Protein AF-A0A3Q0J6K7-F1 (afdb_monomer)

Mean predicted aligned error: 15.82 Å

Organism: Diaphorina citri (NCBI:txid121845)

Structure (mmCIF, N/CA/C/O backbone):
data_AF-A0A3Q0J6K7-F1
#
_entry.id   AF-A0A3Q0J6K7-F1
#
loop_
_atom_site.group_PDB
_atom_site.id
_atom_site.type_symbol
_atom_site.label_atom_id
_atom_site.label_alt_id
_atom_site.label_comp_id
_atom_site.label_asym_id
_atom_site.label_entity_id
_atom_site.label_seq_id
_atom_site.pdbx_PDB_ins_code
_atom_site.Cartn_x
_atom_site.Cartn_y
_atom_site.Cartn_z
_atom_site.occupancy
_atom_site.B_iso_or_equiv
_atom_site.auth_seq_id
_atom_site.auth_comp_id
_atom_site.auth_asym_id
_atom_site.auth_atom_id
_atom_site.pdbx_PDB_model_num
ATOM 1 N N . MET A 1 1 ? -13.771 -23.518 33.848 1.00 28.42 1 MET A N 1
ATOM 2 C CA . MET A 1 1 ? -15.231 -23.625 34.045 1.00 28.42 1 MET A CA 1
ATOM 3 C C . MET A 1 1 ? -15.862 -22.387 33.424 1.00 28.42 1 MET A C 1
ATOM 5 O O . MET A 1 1 ? -15.826 -21.329 34.043 1.00 28.42 1 MET A O 1
ATOM 9 N N . GLY A 1 2 ? -16.263 -22.487 32.153 1.00 28.95 2 GLY A N 1
ATOM 10 C CA . GLY A 1 2 ? -17.120 -21.496 31.492 1.00 28.95 2 GLY A CA 1
ATOM 11 C C . GLY A 1 2 ? -18.570 -21.754 31.896 1.00 28.95 2 GLY A C 1
ATOM 12 O O . GLY A 1 2 ? -18.897 -22.885 32.252 1.00 28.95 2 GLY A O 1
ATOM 13 N N . PHE A 1 3 ? -19.394 -20.711 31.938 1.00 32.69 3 PHE A N 1
ATOM 14 C CA . PHE A 1 3 ? -20.827 -20.866 32.167 1.00 32.69 3 PHE A CA 1
ATOM 15 C C . PHE A 1 3 ? -21.525 -20.891 30.813 1.00 32.69 3 PHE A C 1
ATOM 17 O O . PHE A 1 3 ? -21.560 -19.875 30.120 1.00 32.69 3 PHE A O 1
ATOM 24 N N . ASP A 1 4 ? -22.058 -22.057 30.468 1.00 28.48 4 ASP A N 1
ATOM 25 C CA . ASP A 1 4 ? -22.985 -22.233 29.360 1.00 28.48 4 ASP A CA 1
ATOM 26 C C . ASP A 1 4 ? -24.360 -21.725 29.809 1.00 28.48 4 ASP A C 1
ATOM 28 O O . ASP A 1 4 ? -24.860 -22.101 30.872 1.00 28.48 4 ASP A O 1
ATOM 32 N N . LEU A 1 5 ? -24.955 -20.826 29.026 1.00 32.56 5 LEU A N 1
ATOM 33 C CA . LEU A 1 5 ? -26.322 -20.350 29.225 1.00 32.56 5 LEU A CA 1
ATOM 34 C C . LEU A 1 5 ? -27.150 -20.817 28.029 1.00 32.56 5 LEU A C 1
ATOM 36 O O . LEU A 1 5 ? -26.863 -20.468 26.882 1.00 32.56 5 LEU A O 1
ATOM 40 N N . GLU A 1 6 ? -28.161 -21.631 28.317 1.00 29.31 6 GLU A N 1
ATOM 41 C CA . GLU A 1 6 ? -29.108 -22.152 27.339 1.00 29.31 6 GLU A CA 1
ATOM 42 C C . GLU A 1 6 ? -30.372 -21.285 27.354 1.00 29.31 6 GLU A C 1
ATOM 44 O O . GLU A 1 6 ? -31.041 -21.150 28.381 1.00 29.31 6 GLU A O 1
ATOM 49 N N . ILE A 1 7 ? -30.704 -20.680 26.211 1.00 31.95 7 ILE A N 1
ATOM 50 C CA . ILE A 1 7 ? -31.975 -19.977 25.999 1.00 31.95 7 ILE A CA 1
ATOM 51 C C . ILE A 1 7 ? -32.611 -20.575 24.741 1.00 31.95 7 ILE A C 1
ATOM 53 O O . ILE A 1 7 ? -32.016 -20.537 23.667 1.00 31.95 7 ILE A O 1
ATOM 57 N N . ASN A 1 8 ? -33.815 -21.145 24.869 1.00 30.64 8 ASN A N 1
ATOM 58 C CA . ASN A 1 8 ? -34.573 -21.783 23.778 1.00 30.64 8 ASN A CA 1
ATOM 59 C C . ASN A 1 8 ? -33.818 -22.898 23.018 1.00 30.64 8 ASN A C 1
ATOM 61 O O . ASN A 1 8 ? -33.987 -23.041 21.808 1.00 30.64 8 ASN A O 1
ATOM 65 N N . GLY A 1 9 ? -32.982 -23.686 23.704 1.00 28.97 9 GLY A N 1
ATOM 66 C CA . GLY A 1 9 ? -32.269 -24.820 23.097 1.00 28.97 9 GLY A CA 1
ATOM 67 C C . GLY A 1 9 ? -31.021 -24.450 22.287 1.00 28.97 9 GLY A C 1
ATOM 68 O O . GLY A 1 9 ? -30.473 -25.299 21.586 1.00 28.97 9 GLY A O 1
ATOM 69 N N . VAL A 1 10 ? -30.562 -23.194 22.357 1.00 29.53 10 VAL A N 1
ATOM 70 C CA . VAL A 1 10 ? -29.317 -22.741 21.722 1.00 29.53 10 VAL A CA 1
ATOM 71 C C . VAL A 1 10 ? -28.266 -22.497 22.802 1.00 29.53 10 VAL A C 1
ATOM 73 O O . VAL A 1 10 ? -28.452 -21.651 23.678 1.00 29.53 10 VAL A O 1
ATOM 76 N N . MET A 1 11 ? -27.152 -23.232 22.736 1.00 28.94 11 MET A N 1
ATOM 77 C CA . MET A 1 11 ? -25.996 -23.011 23.608 1.00 28.94 11 MET A CA 1
ATOM 78 C C . MET A 1 11 ? -25.205 -21.793 23.127 1.00 28.94 11 MET A C 1
ATOM 80 O O . MET A 1 11 ? -24.598 -21.823 22.054 1.00 28.94 11 MET A O 1
ATOM 84 N N . ILE A 1 12 ? -25.201 -20.721 23.921 1.00 33.44 12 ILE A N 1
ATOM 85 C CA . ILE A 1 12 ? -24.394 -19.529 23.650 1.00 33.44 12 ILE A CA 1
ATOM 86 C C . ILE A 1 12 ? -23.087 -19.662 24.435 1.00 33.44 12 ILE A C 1
ATOM 88 O O . ILE A 1 12 ? -23.054 -19.481 25.651 1.00 33.44 12 ILE A O 1
ATOM 92 N N . ASN A 1 13 ? -22.002 -19.992 23.731 1.00 32.28 13 ASN A N 1
ATOM 93 C CA . ASN A 1 13 ? -20.655 -20.009 24.297 1.00 32.28 13 ASN A CA 1
ATOM 94 C C . ASN A 1 13 ? -20.198 -18.568 24.561 1.00 32.28 13 ASN A C 1
ATOM 96 O O . ASN A 1 13 ? -19.795 -17.855 23.642 1.00 32.28 13 ASN A O 1
ATOM 100 N N . PHE A 1 14 ? -20.250 -18.133 25.818 1.00 37.31 14 PHE A N 1
ATOM 101 C CA . PHE A 1 14 ? -19.628 -16.879 26.229 1.00 37.31 14 PHE A CA 1
ATOM 102 C C . PHE A 1 14 ? -18.108 -17.077 26.346 1.00 37.31 14 PHE A C 1
ATOM 104 O O . PHE A 1 14 ? -17.674 -18.028 27.004 1.00 37.31 14 PHE A O 1
ATOM 111 N N . PRO A 1 15 ? -17.272 -16.189 25.771 1.00 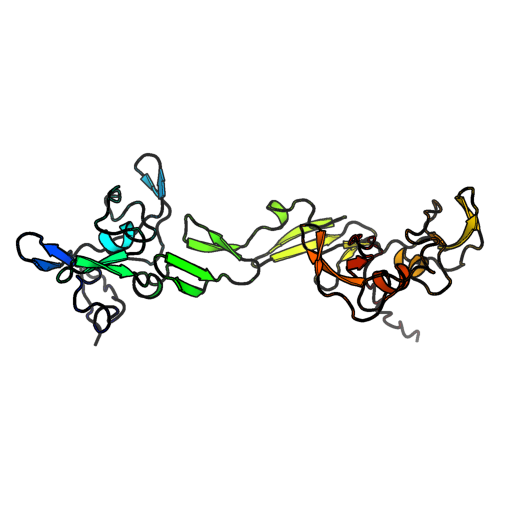36.44 15 PRO A N 1
ATOM 112 C CA . PRO A 1 15 ? -15.843 -16.185 26.051 1.00 36.44 15 PRO A CA 1
ATOM 113 C C . PRO A 1 15 ? -15.618 -16.126 27.572 1.00 36.44 15 PRO A C 1
ATOM 115 O O . PRO A 1 15 ? -16.163 -15.244 28.247 1.00 36.44 15 PRO A O 1
ATOM 118 N N . PRO A 1 16 ? -14.852 -17.062 28.156 1.00 36.31 16 PRO A N 1
ATOM 119 C CA . PRO A 1 16 ? -14.666 -17.112 29.593 1.00 36.31 16 PRO A CA 1
ATOM 120 C C . PRO A 1 16 ? -13.830 -15.913 30.063 1.00 36.31 16 PRO A C 1
ATOM 122 O O . PRO A 1 16 ? -12.642 -15.826 29.783 1.00 36.31 16 PRO A O 1
ATOM 125 N N . ASN A 1 17 ? -14.436 -15.058 30.889 1.00 43.47 17 ASN A N 1
ATOM 126 C CA . ASN A 1 17 ? -13.755 -14.196 31.866 1.00 43.47 17 ASN A CA 1
ATOM 127 C C . ASN A 1 17 ? -12.853 -13.051 31.348 1.00 43.47 17 ASN A C 1
ATOM 129 O O . ASN A 1 17 ? -11.723 -12.930 31.811 1.00 43.47 17 ASN A O 1
ATOM 133 N N . VAL A 1 18 ? -13.368 -12.104 30.559 1.00 41.84 18 VAL A N 1
ATOM 134 C CA . VAL A 1 18 ? -12.697 -10.782 30.424 1.00 41.84 18 VAL A CA 1
ATOM 135 C C . VAL A 1 18 ? -12.795 -9.976 31.736 1.00 41.84 18 VAL A C 1
ATOM 137 O O . VAL A 1 18 ? -11.900 -9.235 32.126 1.00 41.84 18 VAL A O 1
ATOM 140 N N . CYS A 1 19 ? -13.865 -10.184 32.507 1.00 41.28 19 CYS A N 1
ATOM 141 C CA . CYS A 1 19 ? -14.215 -9.301 33.620 1.00 41.28 19 CYS A CA 1
ATOM 142 C C . CYS A 1 19 ? -13.641 -9.695 34.998 1.00 41.28 19 CYS A C 1
ATOM 144 O O . CYS A 1 19 ? -13.859 -8.998 35.987 1.00 41.28 19 CYS A O 1
ATOM 146 N N . ARG A 1 20 ? -12.937 -10.831 35.119 1.00 41.03 20 ARG A N 1
ATOM 147 C CA . ARG A 1 20 ? -12.626 -11.408 36.443 1.00 41.03 20 ARG A CA 1
ATOM 148 C C . ARG A 1 20 ? -11.339 -10.885 37.095 1.00 41.03 20 ARG A C 1
ATOM 150 O O . ARG A 1 20 ? -11.137 -11.186 38.269 1.00 41.03 20 ARG A O 1
ATOM 157 N N . SER A 1 21 ? -10.498 -10.102 36.404 1.00 41.31 21 SER A N 1
ATOM 158 C CA . SER A 1 21 ? -9.254 -9.574 37.005 1.00 41.31 21 SER A CA 1
ATOM 159 C C . SER A 1 21 ? -8.995 -8.069 36.852 1.00 41.31 21 SER A C 1
ATOM 161 O O . SER A 1 21 ? -8.420 -7.505 37.779 1.00 41.31 21 SER A O 1
ATOM 163 N N . ARG A 1 22 ? -9.404 -7.404 35.755 1.00 42.34 22 ARG A N 1
ATOM 164 C CA . ARG A 1 22 ? -9.026 -5.995 35.483 1.00 42.34 22 ARG A CA 1
ATOM 165 C C . ARG A 1 22 ? -10.130 -4.959 35.757 1.00 42.34 22 ARG A C 1
ATOM 167 O O . ARG A 1 22 ? -9.816 -3.843 36.151 1.00 42.34 22 ARG A O 1
ATOM 174 N N . TYR A 1 23 ? -11.408 -5.332 35.646 1.00 45.00 23 TYR A N 1
ATOM 175 C CA . TYR A 1 23 ? -12.557 -4.409 35.731 1.00 45.00 23 TYR A CA 1
ATOM 176 C C . TYR A 1 23 ? -13.471 -4.661 36.946 1.00 45.00 23 TYR A C 1
ATOM 178 O O . TYR A 1 23 ? -14.692 -4.586 36.854 1.00 45.00 23 TYR A O 1
ATOM 186 N N . ARG A 1 24 ? -12.883 -4.962 38.109 1.00 45.84 24 ARG A N 1
ATOM 187 C CA . ARG A 1 24 ? -13.613 -5.382 39.324 1.00 45.84 24 ARG A CA 1
ATOM 188 C C . ARG A 1 24 ? -14.546 -4.308 39.914 1.00 45.84 24 ARG A C 1
ATOM 190 O O . ARG A 1 24 ? -15.506 -4.662 40.589 1.00 45.84 24 ARG A O 1
ATOM 197 N N . ASP A 1 25 ? -14.280 -3.038 39.610 1.00 45.12 25 ASP A N 1
ATOM 198 C CA . ASP A 1 25 ? -15.053 -1.865 40.050 1.00 45.12 25 ASP A CA 1
ATOM 199 C C . ASP A 1 25 ? -15.976 -1.301 38.948 1.00 45.12 25 ASP A C 1
ATOM 201 O O . ASP A 1 25 ? -16.434 -0.161 39.039 1.00 45.12 25 ASP A O 1
ATOM 205 N N . TYR A 1 26 ? -16.242 -2.083 37.896 1.00 52.75 26 TYR A N 1
ATOM 206 C CA . TYR A 1 26 ? -17.089 -1.709 36.762 1.00 52.75 26 TYR A CA 1
ATOM 207 C C . TYR A 1 26 ? -18.185 -2.753 36.557 1.00 52.75 26 TYR A C 1
ATOM 209 O O . TYR A 1 26 ? -18.019 -3.936 36.857 1.00 52.75 26 TYR A O 1
ATOM 217 N N . CYS A 1 27 ? -19.317 -2.326 36.003 1.00 48.53 27 CYS A N 1
ATOM 218 C CA . CYS A 1 27 ? -20.329 -3.267 35.548 1.00 48.53 27 CYS A CA 1
ATOM 219 C C . CYS A 1 27 ? -19.805 -3.986 34.298 1.00 48.53 27 CYS A C 1
ATOM 221 O O . CYS A 1 27 ? -19.501 -3.346 33.295 1.00 48.53 27 CYS A O 1
ATOM 223 N N . CYS A 1 28 ? -19.667 -5.312 34.372 1.00 45.78 28 CYS A N 1
ATOM 224 C CA . CYS A 1 28 ? -19.177 -6.140 33.270 1.00 45.78 28 CYS A CA 1
ATOM 225 C C . CYS A 1 28 ? -19.987 -5.954 31.977 1.00 45.78 28 CYS A C 1
ATOM 227 O O . CYS A 1 28 ? -21.156 -5.565 32.047 1.00 45.78 28 CYS A O 1
ATOM 229 N N . PRO A 1 29 ? -19.440 -6.325 30.801 1.00 44.41 29 PRO A N 1
ATOM 230 C CA . PRO A 1 29 ? -20.243 -6.501 29.594 1.00 44.41 29 PRO A CA 1
ATOM 231 C C . PRO A 1 29 ? -21.422 -7.443 29.899 1.00 44.41 29 PRO A C 1
ATOM 233 O O . PRO A 1 29 ? -21.258 -8.637 30.120 1.00 44.41 29 PRO A O 1
ATOM 236 N N . GLY A 1 30 ? -22.608 -6.861 30.017 1.00 44.75 30 GLY A N 1
ATOM 237 C CA . GLY A 1 30 ? -23.884 -7.489 30.369 1.00 44.75 30 GLY A CA 1
ATOM 238 C C . GLY A 1 30 ? -24.552 -6.849 31.588 1.00 44.75 30 GLY A C 1
ATOM 239 O O . GLY A 1 30 ? -25.524 -7.392 32.091 1.00 44.75 30 GLY A O 1
ATOM 240 N N . TRP A 1 31 ? -24.017 -5.749 32.128 1.00 46.31 31 TRP A N 1
ATOM 241 C CA . TRP A 1 31 ? -24.469 -5.149 33.382 1.00 46.31 31 TRP A CA 1
ATOM 242 C C . TRP A 1 31 ? -24.557 -3.619 33.263 1.00 46.31 31 TRP A C 1
ATOM 244 O O . TRP A 1 31 ? -23.733 -3.000 32.598 1.00 46.31 31 TRP A O 1
ATOM 254 N N . THR A 1 32 ? -25.540 -3.000 33.915 1.00 49.28 32 THR A N 1
ATOM 255 C CA . THR A 1 32 ? -25.728 -1.538 33.963 1.00 49.28 32 THR A CA 1
ATOM 256 C C . THR A 1 32 ? -25.767 -1.074 35.412 1.00 49.28 32 THR A C 1
ATOM 258 O O . THR A 1 32 ? -26.306 -1.764 36.277 1.00 49.28 32 THR A O 1
ATOM 261 N N . LEU A 1 33 ? -25.206 0.101 35.694 1.00 51.25 33 LEU A N 1
ATOM 262 C CA . LEU A 1 33 ? -25.277 0.703 37.019 1.00 51.25 33 LEU A CA 1
ATOM 263 C C . LEU A 1 33 ? -26.698 1.203 37.288 1.00 51.25 33 LEU A C 1
ATOM 265 O O . LEU A 1 33 ? -27.185 2.125 36.633 1.00 51.25 33 LEU A O 1
ATOM 269 N N . LYS A 1 34 ? -27.360 0.650 38.302 1.00 54.72 34 LYS A N 1
ATOM 270 C CA . LYS A 1 34 ? -28.597 1.235 38.814 1.00 54.72 34 LYS A CA 1
ATOM 271 C C . LYS A 1 34 ? -28.239 2.471 39.645 1.00 54.72 34 LYS A C 1
ATOM 273 O O . LYS A 1 34 ? -27.852 2.334 40.804 1.00 54.72 34 LYS A O 1
ATOM 278 N N . GLN A 1 35 ? -28.384 3.670 39.065 1.00 47.75 35 GLN A N 1
ATOM 279 C CA . GLN A 1 35 ? -27.995 4.952 39.689 1.00 47.75 35 GLN A CA 1
ATOM 280 C C . GLN A 1 35 ? -28.583 5.158 41.096 1.00 47.75 35 GLN A C 1
ATOM 282 O O . GLN A 1 35 ? -27.927 5.720 41.962 1.00 47.75 35 GLN A O 1
ATOM 287 N N . ALA A 1 36 ? -29.789 4.643 41.350 1.00 46.09 36 ALA A N 1
ATOM 288 C CA . ALA A 1 36 ? -30.445 4.741 42.654 1.00 46.09 36 ALA A CA 1
ATOM 289 C C . ALA A 1 36 ? -29.797 3.886 43.761 1.00 46.09 36 ALA A C 1
ATOM 291 O O . ALA A 1 36 ? -30.030 4.146 44.936 1.00 46.09 36 ALA A O 1
ATOM 292 N N . THR A 1 37 ? -29.045 2.836 43.413 1.00 50.09 37 THR A N 1
ATOM 293 C CA . THR A 1 37 ? -28.540 1.852 44.389 1.00 50.09 37 THR A CA 1
ATOM 294 C C . THR A 1 37 ? -27.041 1.585 44.288 1.00 50.09 37 THR A C 1
ATOM 296 O O . THR A 1 37 ? -26.526 0.819 45.094 1.00 50.09 37 THR A O 1
ATOM 299 N N . GLY A 1 38 ? -26.344 2.138 43.289 1.00 51.91 38 GLY A N 1
ATOM 300 C CA . GLY A 1 38 ? -24.912 1.893 43.072 1.00 51.91 38 GLY A CA 1
ATOM 301 C C . GLY A 1 38 ? -24.565 0.439 42.716 1.00 51.91 38 GLY A C 1
ATOM 302 O O . GLY A 1 38 ? -23.400 0.064 42.709 1.00 51.91 38 GLY A O 1
ATOM 303 N N . LEU A 1 39 ? -25.572 -0.393 42.426 1.00 52.66 39 LEU A N 1
ATOM 304 C CA . LEU A 1 39 ? -25.407 -1.815 42.127 1.00 52.66 39 LEU A CA 1
ATOM 305 C C . LEU A 1 39 ? -25.347 -2.021 40.616 1.00 52.66 39 LEU A C 1
ATOM 307 O O . LEU A 1 39 ? -26.200 -1.513 39.882 1.00 52.66 39 LEU A O 1
ATOM 311 N N . CYS A 1 40 ? -24.390 -2.827 40.165 1.00 50.75 40 CYS A N 1
ATOM 312 C CA . CYS A 1 40 ? -24.433 -3.395 38.828 1.00 50.75 40 CYS A CA 1
ATOM 313 C C . CYS A 1 40 ? -25.582 -4.399 38.771 1.00 50.75 40 CYS A C 1
ATOM 315 O O . CYS A 1 40 ? -25.562 -5.417 39.461 1.00 50.75 40 CYS A O 1
ATOM 317 N N . ILE A 1 41 ? -26.591 -4.108 37.958 1.00 50.97 41 ILE A N 1
ATOM 318 C CA . ILE A 1 41 ? -27.673 -5.038 37.641 1.00 50.97 41 ILE A CA 1
ATOM 319 C C . ILE A 1 41 ? -27.384 -5.688 36.292 1.00 50.97 41 ILE A C 1
ATOM 321 O O . ILE A 1 41 ? -26.911 -5.015 35.379 1.00 50.97 41 ILE A O 1
ATOM 325 N N . ILE A 1 42 ? -27.661 -6.986 36.158 1.00 46.00 42 ILE A N 1
ATOM 326 C CA . ILE A 1 42 ? -27.550 -7.686 34.874 1.00 46.00 42 ILE A CA 1
ATOM 327 C C . ILE A 1 42 ? -28.511 -7.024 33.884 1.00 46.00 42 ILE A C 1
ATOM 329 O O . ILE A 1 42 ? -29.729 -7.093 34.048 1.00 46.00 42 ILE A O 1
ATOM 333 N N . HIS A 1 43 ? -27.964 -6.425 32.832 1.00 49.69 43 HIS A N 1
ATOM 334 C CA . HIS A 1 43 ? -28.668 -6.270 31.573 1.00 49.69 43 HIS A CA 1
ATOM 335 C C . HIS A 1 43 ? -28.453 -7.569 30.792 1.00 49.69 43 HIS A C 1
ATOM 337 O O . HIS A 1 43 ? -27.471 -7.748 30.080 1.00 49.69 43 HIS A O 1
ATOM 343 N N . TYR A 1 44 ? -29.409 -8.487 30.900 1.00 49.38 44 TYR A N 1
ATOM 344 C CA . TYR A 1 44 ? -29.422 -9.784 30.199 1.00 49.38 44 TYR A CA 1
ATOM 345 C C . TYR A 1 44 ? -29.460 -9.646 28.671 1.00 49.38 44 TYR A C 1
ATOM 347 O O . TYR A 1 44 ? -29.457 -10.634 27.943 1.00 49.38 44 TYR A O 1
ATOM 355 N N . ARG A 1 45 ? -29.525 -8.413 28.171 1.00 61.72 45 ARG A N 1
ATOM 356 C CA . ARG A 1 45 ? -29.609 -8.105 26.761 1.00 61.72 45 ARG A CA 1
ATOM 357 C C . ARG A 1 45 ? -28.211 -7.776 26.259 1.00 61.72 45 ARG A C 1
ATOM 359 O O . ARG A 1 45 ? -27.732 -6.654 26.404 1.00 61.72 45 ARG A O 1
ATOM 366 N N . THR A 1 46 ? -27.562 -8.787 25.705 1.00 70.81 46 THR A N 1
ATOM 367 C CA . THR A 1 46 ? -26.473 -8.637 24.744 1.00 70.81 46 THR A CA 1
ATOM 368 C C . THR A 1 46 ? -27.098 -8.582 23.347 1.00 70.81 46 THR A C 1
ATOM 370 O O . THR A 1 46 ? -28.208 -9.071 23.129 1.00 70.81 46 THR A O 1
ATOM 373 N N . GLY A 1 47 ? -26.449 -7.907 22.408 1.00 76.38 47 GLY A N 1
ATOM 374 C CA . GLY A 1 47 ? -27.007 -7.736 21.074 1.00 76.38 47 GLY A CA 1
ATOM 375 C C . GLY A 1 47 ? -25.955 -7.377 20.035 1.00 76.38 47 GLY A C 1
ATOM 376 O O . GLY A 1 47 ? -24.807 -7.097 20.396 1.00 76.38 47 GLY A O 1
ATOM 377 N N . PRO A 1 48 ? -26.342 -7.390 18.749 1.00 82.81 48 PRO A N 1
ATOM 378 C CA . PRO A 1 48 ? -25.483 -6.936 17.668 1.00 82.81 48 PRO A CA 1
ATOM 379 C C . PRO A 1 48 ? -25.158 -5.451 17.833 1.00 82.81 48 PRO A C 1
ATOM 381 O O . PRO A 1 48 ? -26.022 -4.651 18.198 1.00 82.81 48 PRO A O 1
ATOM 384 N N . CYS A 1 49 ? -23.912 -5.094 17.547 1.00 83.19 49 CYS A N 1
ATOM 385 C CA . CYS A 1 49 ? -23.465 -3.710 17.476 1.00 83.19 49 CYS A CA 1
ATOM 386 C C . CYS A 1 49 ? -23.379 -3.274 16.014 1.00 83.19 49 CYS A C 1
ATOM 388 O O . CYS A 1 49 ? -22.897 -4.036 15.174 1.00 83.19 49 CYS A O 1
ATOM 390 N N . TYR A 1 50 ? -23.841 -2.062 15.723 1.00 88.62 50 TYR A N 1
ATOM 391 C CA . TYR A 1 50 ? -23.884 -1.493 14.380 1.00 88.62 50 TYR A CA 1
ATOM 392 C C . TYR A 1 50 ? -23.057 -0.218 14.347 1.00 88.62 50 TYR A C 1
ATOM 394 O O . TYR A 1 50 ? -23.258 0.674 15.169 1.00 88.62 50 TYR A O 1
ATOM 402 N N . THR A 1 51 ? -22.144 -0.116 13.393 1.00 87.94 51 THR A N 1
ATOM 403 C CA . THR A 1 51 ? -21.231 1.028 13.224 1.00 87.94 51 THR A CA 1
ATOM 404 C C . THR A 1 51 ? -21.878 2.207 12.501 1.00 87.94 51 THR A C 1
ATOM 406 O O . THR A 1 51 ? -21.310 3.298 12.457 1.00 87.94 51 THR A O 1
ATOM 409 N N . LYS A 1 52 ? -23.069 2.013 11.922 1.00 89.25 52 LYS A N 1
ATOM 410 C CA . LYS A 1 52 ? -23.732 3.012 11.086 1.00 89.25 52 LYS A CA 1
ATOM 411 C C . LYS A 1 52 ? -25.245 2.947 11.229 1.00 89.25 52 LYS A C 1
ATOM 413 O O . LYS A 1 52 ? -25.826 1.880 11.416 1.00 89.25 52 LYS A O 1
ATOM 418 N N . VAL A 1 53 ? -25.889 4.101 11.083 1.00 89.62 53 VAL A N 1
ATOM 419 C CA . VAL A 1 53 ? -27.345 4.191 10.956 1.00 89.62 53 VAL A CA 1
ATOM 420 C C . VAL A 1 53 ? -27.689 5.064 9.758 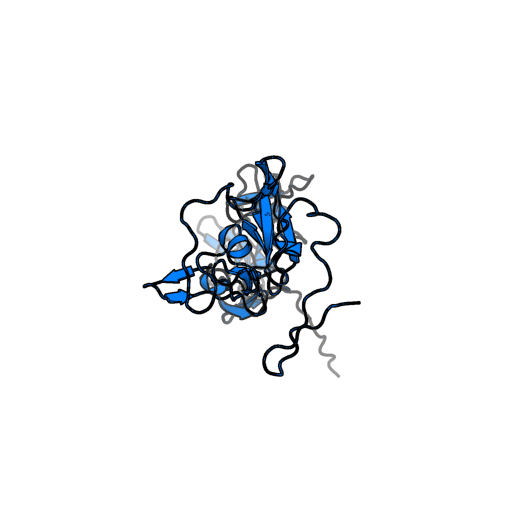1.00 89.62 53 VAL A C 1
ATOM 422 O O . VAL A 1 53 ? -27.193 6.184 9.648 1.00 89.62 53 VAL A O 1
ATOM 425 N N . VAL A 1 54 ? -28.515 4.541 8.852 1.00 89.62 54 VAL A N 1
ATOM 426 C CA . VAL A 1 54 ? -28.969 5.235 7.637 1.00 89.62 54 VAL A CA 1
ATOM 427 C C . VAL A 1 54 ? -30.486 5.105 7.547 1.00 89.62 54 VAL A C 1
ATOM 429 O O . VAL A 1 54 ? -30.988 3.987 7.516 1.00 89.62 54 VAL A O 1
ATOM 432 N N . ASN A 1 55 ? -31.216 6.227 7.489 1.00 85.44 55 ASN A N 1
ATOM 433 C CA . ASN A 1 55 ? -32.690 6.262 7.439 1.00 85.44 55 ASN A CA 1
ATOM 434 C C . ASN A 1 55 ? -33.357 5.394 8.530 1.00 85.44 55 ASN A C 1
ATOM 436 O O . ASN A 1 55 ? -34.182 4.539 8.216 1.00 85.44 55 ASN A O 1
ATOM 440 N N . ASP A 1 56 ? -32.933 5.556 9.789 1.00 83.31 56 ASP A N 1
ATOM 441 C CA . ASP A 1 56 ? -33.375 4.759 10.953 1.00 83.31 56 ASP A CA 1
ATOM 442 C C . ASP A 1 56 ? -33.135 3.241 10.838 1.00 83.31 56 ASP A C 1
ATOM 444 O O . ASP A 1 56 ? -33.648 2.441 11.622 1.00 83.31 56 ASP A O 1
ATOM 448 N N . MET A 1 57 ? -32.303 2.824 9.880 1.00 86.00 57 MET A N 1
ATOM 449 C CA . MET A 1 57 ? -31.911 1.438 9.677 1.00 86.00 57 MET A CA 1
ATOM 450 C C . MET A 1 57 ? -30.472 1.217 10.142 1.00 86.00 57 MET A C 1
ATOM 452 O O . MET A 1 57 ? -29.531 1.849 9.654 1.00 86.00 57 MET A O 1
ATOM 456 N N . CYS A 1 58 ? -30.305 0.293 11.085 1.00 88.69 58 CYS A N 1
ATOM 457 C CA . CYS A 1 58 ? -29.009 -0.192 11.545 1.00 88.69 58 CYS A CA 1
ATOM 458 C C . CYS A 1 58 ? -28.231 -0.862 10.395 1.00 88.69 58 CYS A C 1
ATOM 460 O O . CYS A 1 58 ? -28.733 -1.793 9.765 1.00 88.69 58 CYS A O 1
ATOM 462 N N . GLN A 1 59 ? -27.000 -0.415 10.139 1.00 88.44 59 GLN A N 1
ATOM 463 C CA . GLN A 1 59 ? -26.099 -0.948 9.112 1.00 88.44 59 GLN A CA 1
ATOM 464 C C . GLN A 1 59 ? -24.692 -1.177 9.680 1.00 88.44 59 GLN A C 1
ATOM 466 O O . GLN A 1 59 ? -24.343 -0.650 10.734 1.00 88.44 59 GLN A O 1
ATOM 471 N N . GLY A 1 60 ? -23.874 -1.971 8.983 1.00 82.88 60 GLY A N 1
ATOM 472 C CA . GLY A 1 60 ? -22.507 -2.260 9.434 1.00 82.88 60 GLY A CA 1
ATOM 473 C C . GLY A 1 60 ? -22.493 -3.065 10.734 1.00 82.88 60 GLY A C 1
ATOM 474 O O . GLY A 1 60 ? -21.827 -2.699 11.700 1.00 82.88 60 GLY A O 1
ATOM 475 N N . GLN A 1 61 ? -23.297 -4.131 10.789 1.00 85.19 61 GLN A N 1
ATOM 476 C CA . GLN A 1 61 ? -23.283 -5.051 11.921 1.00 85.19 61 GLN A CA 1
ATOM 477 C C . GLN A 1 61 ? -21.891 -5.672 12.066 1.00 85.19 61 GLN A C 1
ATOM 479 O O . GLN A 1 61 ? -21.359 -6.235 11.109 1.00 85.19 61 GLN A O 1
ATOM 484 N N . LEU A 1 62 ? -21.333 -5.633 13.273 1.00 77.06 62 LEU A N 1
ATOM 485 C CA . LEU A 1 62 ? -20.111 -6.365 13.595 1.00 77.06 62 LEU A CA 1
ATOM 486 C C . LEU A 1 62 ? -20.421 -7.872 13.651 1.00 77.06 62 LEU A C 1
ATOM 488 O O . LEU A 1 62 ? -21.016 -8.367 14.611 1.00 77.06 62 LEU A O 1
ATOM 492 N N . GLU A 1 63 ? -20.072 -8.607 12.593 1.00 69.56 63 GLU A N 1
ATOM 493 C CA . GLU A 1 63 ? -20.331 -10.049 12.497 1.00 69.56 63 GLU A CA 1
ATOM 494 C C . GLU A 1 63 ? -19.599 -10.837 13.594 1.00 69.56 63 GLU A C 1
ATOM 496 O O . GLU A 1 63 ? -18.398 -10.678 13.800 1.00 69.56 63 GLU A O 1
ATOM 501 N N . GLY A 1 64 ? -20.320 -11.725 14.286 1.00 63.31 64 GLY A N 1
ATOM 502 C CA . GLY A 1 64 ? -19.757 -12.569 15.349 1.00 63.31 64 GLY A CA 1
ATOM 503 C C . GLY A 1 64 ? -19.510 -11.850 16.680 1.00 63.31 64 GLY A C 1
ATOM 504 O O . GLY A 1 64 ? -19.100 -12.491 17.645 1.00 63.31 64 GLY A O 1
ATOM 505 N N . VAL A 1 65 ? -19.804 -10.550 16.756 1.00 66.00 65 VAL A N 1
ATOM 506 C CA . VAL A 1 65 ? -19.678 -9.743 17.970 1.00 66.00 65 VAL A CA 1
ATOM 507 C C . VAL A 1 65 ? -21.044 -9.586 18.630 1.00 66.00 65 VAL A C 1
ATOM 509 O O . VAL A 1 65 ? -21.983 -9.054 18.036 1.00 66.00 65 VAL A O 1
ATOM 512 N N . VAL A 1 66 ? -21.142 -9.986 19.898 1.00 67.00 66 VAL A N 1
ATOM 513 C CA . VAL A 1 66 ? -22.297 -9.680 20.747 1.00 67.00 66 VAL A CA 1
ATOM 514 C C . VAL A 1 66 ? -21.795 -8.968 22.000 1.00 67.00 66 VAL A C 1
ATOM 516 O O . VAL A 1 66 ? -21.043 -9.537 22.787 1.00 67.00 66 VAL A O 1
ATOM 519 N N . CYS A 1 67 ? -22.201 -7.714 22.184 1.00 70.88 67 CYS A N 1
ATOM 520 C CA . CYS A 1 67 ? -21.767 -6.875 23.302 1.00 70.88 67 CYS A CA 1
ATOM 521 C C . CYS A 1 67 ? -22.958 -6.157 23.953 1.00 70.88 67 CYS A C 1
ATOM 523 O O . CYS A 1 67 ? -24.108 -6.311 23.527 1.00 70.88 67 CYS A O 1
ATOM 525 N N . THR A 1 68 ? -22.715 -5.397 25.022 1.00 74.88 68 THR A N 1
ATOM 526 C CA . THR A 1 68 ? -23.744 -4.527 25.606 1.00 74.88 68 THR A CA 1
ATOM 527 C C . THR A 1 68 ? -23.919 -3.245 24.831 1.00 74.88 68 THR A C 1
ATOM 529 O O . THR A 1 68 ? -22.985 -2.756 24.205 1.00 74.88 68 THR A O 1
ATOM 532 N N . LYS A 1 69 ? -25.097 -2.634 24.991 1.00 76.69 69 LYS A N 1
ATOM 533 C CA . LYS A 1 69 ? -25.371 -1.287 24.495 1.00 76.69 69 LYS A CA 1
ATOM 534 C C . LYS A 1 69 ? -24.312 -0.286 24.949 1.00 76.69 69 LYS A C 1
ATOM 536 O O . LYS A 1 69 ? -23.801 0.456 24.128 1.00 76.69 69 LYS A O 1
ATOM 541 N N . GLN A 1 70 ? -23.946 -0.303 26.232 1.00 74.50 70 GLN A N 1
ATOM 542 C CA . GLN A 1 70 ? -22.953 0.625 26.776 1.00 74.50 70 GLN A CA 1
ATOM 543 C C . GLN A 1 70 ? -21.578 0.444 26.126 1.00 74.50 70 GLN A C 1
ATOM 545 O O . GLN A 1 70 ? -20.973 1.431 25.733 1.00 74.50 70 GLN A O 1
ATOM 550 N N . LEU A 1 71 ? -21.115 -0.797 25.954 1.00 75.31 71 LEU A N 1
ATOM 551 C CA . LEU A 1 71 ? -19.826 -1.067 25.320 1.00 75.31 71 LEU A CA 1
ATOM 552 C C . LEU A 1 71 ? -19.845 -0.745 23.820 1.00 75.31 71 LEU A C 1
ATOM 554 O O . LEU A 1 71 ? -18.916 -0.125 23.320 1.00 75.31 71 LEU A O 1
ATOM 558 N N . CYS A 1 72 ? -20.915 -1.120 23.114 1.00 79.94 72 CYS A N 1
ATOM 559 C CA . CYS A 1 72 ? -21.114 -0.770 21.710 1.00 79.94 72 CYS A CA 1
ATOM 560 C C . CYS A 1 72 ? -21.066 0.751 21.524 1.00 79.94 72 CYS A C 1
ATOM 562 O O . CYS A 1 72 ? -20.245 1.251 20.768 1.00 79.94 72 CYS A O 1
ATOM 564 N N . CYS A 1 73 ? -21.888 1.487 22.271 1.00 84.69 73 CYS A N 1
ATOM 565 C CA . CYS A 1 73 ? -22.019 2.932 22.129 1.00 84.69 73 CYS A CA 1
ATOM 566 C C . CYS A 1 73 ? -20.823 3.731 22.647 1.00 84.69 73 CYS A C 1
ATOM 568 O O . CYS A 1 73 ? -20.637 4.854 22.201 1.00 84.69 73 CYS A O 1
ATOM 570 N N . ALA A 1 74 ? -20.039 3.185 23.581 1.00 82.25 74 ALA A N 1
ATOM 571 C CA . ALA A 1 74 ? -18.814 3.822 24.059 1.00 82.25 74 ALA A CA 1
ATOM 572 C C . ALA A 1 74 ? -17.599 3.554 23.158 1.00 82.25 74 ALA A C 1
ATOM 574 O O . ALA A 1 74 ? -16.571 4.185 23.358 1.00 82.25 74 ALA A O 1
ATOM 575 N N . THR A 1 75 ? -17.698 2.623 22.203 1.00 82.00 75 THR A N 1
ATOM 576 C CA . THR A 1 75 ? -16.607 2.264 21.283 1.00 82.00 75 THR A CA 1
ATOM 577 C C . THR A 1 75 ? -16.986 2.635 19.847 1.00 82.00 75 THR A C 1
ATOM 579 O O . THR A 1 75 ? -17.133 3.806 19.536 1.00 82.00 75 THR A O 1
ATOM 582 N N . VAL A 1 76 ? -17.188 1.666 18.953 1.00 80.12 76 VAL A N 1
ATOM 583 C CA . VAL A 1 76 ? -17.429 1.902 17.513 1.00 80.12 76 VAL A CA 1
ATOM 584 C C . VAL A 1 76 ? -18.904 2.034 17.126 1.00 80.12 76 VAL A C 1
ATOM 586 O O . VAL A 1 76 ? -19.236 2.282 15.966 1.00 80.12 76 VAL A O 1
ATOM 589 N N . GLY A 1 77 ? -19.809 1.776 18.063 1.00 86.69 77 GLY A N 1
ATOM 590 C CA . GLY A 1 77 ? -21.228 1.605 17.807 1.00 86.69 77 GLY A CA 1
ATOM 591 C C . GLY A 1 77 ? -21.993 2.911 17.653 1.00 86.69 77 GLY A C 1
ATOM 592 O O . GLY A 1 77 ? -21.892 3.827 18.462 1.00 86.69 77 GLY A O 1
ATOM 593 N N . ARG A 1 78 ? -22.854 2.958 16.641 1.00 89.81 78 ARG A N 1
ATOM 594 C CA . ARG A 1 78 ? -23.857 4.011 16.421 1.00 89.81 78 ARG A CA 1
ATOM 595 C C . ARG A 1 78 ? -25.266 3.555 16.764 1.00 89.81 78 ARG A C 1
ATOM 597 O O . ARG A 1 78 ? -26.121 4.384 17.078 1.00 89.81 78 ARG A O 1
ATOM 604 N N . ALA A 1 79 ? -25.501 2.251 16.741 1.00 90.44 79 ALA A N 1
ATOM 605 C CA . ALA A 1 79 ? -26.724 1.647 17.228 1.00 90.44 79 ALA A CA 1
ATOM 606 C C . ALA A 1 79 ? -26.475 0.218 17.708 1.00 90.44 79 ALA A C 1
ATOM 608 O O . ALA A 1 79 ? -25.433 -0.383 17.444 1.00 90.44 79 ALA A O 1
ATOM 609 N N . TRP A 1 80 ? -27.441 -0.327 18.435 1.00 89.12 80 TRP A N 1
ATOM 610 C CA . TRP A 1 80 ? -27.293 -1.593 19.128 1.00 89.12 80 TRP A CA 1
ATOM 611 C C . TRP A 1 80 ? -28.613 -2.359 19.222 1.00 89.12 80 TRP A C 1
ATOM 613 O O . TRP A 1 80 ? -29.674 -1.775 19.434 1.00 89.12 80 TRP A O 1
ATOM 623 N N . GLY A 1 81 ? -28.529 -3.686 19.139 1.00 85.88 81 GLY A N 1
ATOM 624 C CA . GLY A 1 81 ? -29.623 -4.596 19.458 1.00 85.88 81 GLY A CA 1
ATOM 625 C C . GLY A 1 81 ? -30.605 -4.874 18.317 1.00 85.88 81 GLY A C 1
ATOM 626 O O . GLY A 1 81 ? -30.489 -4.386 17.195 1.00 85.88 81 GLY A O 1
ATOM 627 N N . HIS A 1 82 ? -31.586 -5.720 18.621 1.00 81.62 82 HIS A N 1
ATOM 628 C CA . HIS A 1 82 ? -32.780 -5.936 17.807 1.00 81.62 82 HIS A CA 1
ATOM 629 C C . HIS A 1 82 ? -34.007 -5.869 18.748 1.00 81.62 82 HIS A C 1
ATOM 631 O O . HIS A 1 82 ? -34.073 -6.642 19.711 1.00 81.62 82 HIS A O 1
ATOM 637 N N . PRO A 1 83 ? -34.956 -4.927 18.580 1.00 83.50 83 PRO A N 1
ATOM 638 C CA . PRO A 1 83 ? -34.981 -3.847 17.589 1.00 83.50 83 PRO A CA 1
ATOM 639 C C . PRO A 1 83 ? -33.769 -2.910 17.704 1.00 83.50 83 PRO A C 1
ATOM 641 O O . PRO A 1 83 ? -33.169 -2.817 18.772 1.00 83.50 83 PRO A O 1
ATOM 644 N N . CYS A 1 84 ? -33.415 -2.265 16.591 1.00 86.56 84 CYS A N 1
ATOM 645 C CA . CYS A 1 84 ? -32.303 -1.322 16.483 1.00 86.56 84 CYS A CA 1
ATOM 646 C C . CYS A 1 84 ? -32.525 -0.121 17.413 1.00 86.56 84 CYS A C 1
ATOM 648 O O . CYS A 1 84 ? -33.503 0.608 17.260 1.00 86.56 84 CYS A O 1
ATOM 650 N N . GLU A 1 85 ? -31.627 0.092 18.372 1.00 90.25 85 GLU A N 1
ATOM 651 C CA . GLU A 1 85 ? -31.648 1.258 19.253 1.00 90.25 85 GLU A CA 1
ATOM 652 C C . GLU A 1 85 ? -30.442 2.147 18.982 1.00 90.25 85 GLU A C 1
ATOM 654 O O . GLU A 1 85 ? -29.301 1.695 19.072 1.00 90.25 85 GLU A O 1
ATOM 659 N N . HIS A 1 86 ? -30.683 3.429 18.719 1.00 90.25 86 HIS A N 1
ATOM 660 C CA . HIS A 1 86 ? -29.606 4.396 18.541 1.00 90.25 86 HIS A CA 1
ATOM 661 C C . HIS A 1 86 ? -28.786 4.555 19.821 1.00 90.25 86 HIS A C 1
ATOM 663 O O . HIS A 1 86 ? -29.312 4.531 20.944 1.00 90.25 86 HIS A O 1
ATOM 669 N N . CYS A 1 87 ? -27.484 4.739 19.636 1.00 88.75 87 CYS A N 1
ATOM 670 C CA . CYS A 1 87 ? -26.603 5.125 20.718 1.00 88.75 87 CYS A CA 1
ATOM 671 C C . CYS A 1 87 ? -26.912 6.556 21.182 1.00 88.75 87 CYS A C 1
ATOM 673 O O . CYS A 1 87 ? -27.277 7.405 20.364 1.00 88.75 87 CYS A O 1
ATOM 675 N N . PRO A 1 88 ? -26.814 6.833 22.493 1.00 86.00 88 PRO A N 1
ATOM 676 C CA . PRO A 1 88 ? -27.052 8.169 23.018 1.00 86.00 88 PRO A CA 1
ATOM 677 C C . PRO A 1 88 ? -26.002 9.149 22.477 1.00 86.00 88 PRO A C 1
ATOM 679 O O . PRO A 1 88 ? -24.831 8.806 22.358 1.00 86.00 88 PRO A O 1
ATOM 682 N N . ALA A 1 89 ? -26.422 10.381 22.181 1.00 76.69 89 ALA A N 1
ATOM 683 C CA . ALA A 1 89 ? -25.521 11.430 21.692 1.00 76.69 89 ALA A CA 1
ATOM 684 C C . ALA A 1 89 ? -24.548 11.944 22.770 1.00 76.69 89 ALA A C 1
ATOM 686 O O . ALA A 1 89 ? -23.526 12.537 22.438 1.00 76.69 89 ALA A O 1
ATOM 687 N N . GLN A 1 90 ? -24.872 11.727 24.048 1.00 76.06 90 GLN A N 1
ATOM 688 C CA . GLN A 1 90 ? -24.051 12.110 25.191 1.00 76.06 90 GLN A CA 1
ATOM 689 C C . GLN A 1 90 ? -23.796 10.881 26.066 1.00 76.06 90 GLN A C 1
ATOM 691 O O . GLN A 1 90 ? -24.736 10.239 26.539 1.00 76.06 90 GLN A O 1
ATOM 696 N N . LEU A 1 91 ? -22.518 10.566 26.259 1.00 74.50 91 LEU A N 1
ATOM 697 C CA . LEU A 1 91 ? -22.033 9.521 27.155 1.00 74.50 91 LEU A CA 1
ATOM 698 C C . LEU A 1 91 ? -21.537 10.143 28.468 1.00 74.50 91 LEU A C 1
ATOM 700 O O . LEU A 1 91 ? -21.270 11.341 28.544 1.00 74.50 91 LEU A O 1
ATOM 704 N N . ASP A 1 92 ? -21.419 9.319 29.511 1.00 76.25 92 ASP A N 1
ATOM 705 C CA . ASP A 1 92 ? -20.918 9.742 30.829 1.00 76.25 92 ASP A CA 1
ATOM 706 C C . ASP A 1 92 ? -19.403 10.028 30.851 1.00 76.25 92 ASP A C 1
ATOM 708 O O . ASP A 1 92 ? -18.916 10.684 31.773 1.00 76.25 92 ASP A O 1
ATOM 712 N N . CYS A 1 93 ? -18.676 9.503 29.865 1.00 80.06 93 CYS A N 1
ATOM 713 C CA . CYS A 1 93 ? -17.251 9.694 29.607 1.00 80.06 93 CYS A CA 1
ATOM 714 C C . CYS A 1 93 ? -17.046 9.929 28.105 1.00 80.06 93 CYS A C 1
ATOM 716 O O . CYS A 1 93 ? -17.952 9.662 27.312 1.00 80.06 93 CYS A O 1
ATOM 718 N N . ASP A 1 94 ? -15.853 10.388 27.727 1.00 85.38 94 ASP A N 1
ATOM 719 C CA . ASP A 1 94 ? -15.452 10.492 26.323 1.00 85.38 94 ASP A CA 1
ATOM 720 C C . ASP A 1 94 ? -15.475 9.117 25.625 1.00 85.38 94 ASP A C 1
ATOM 722 O O . ASP A 1 94 ? -15.430 8.065 26.272 1.00 85.38 94 ASP A O 1
ATOM 726 N N . GLU A 1 95 ? -15.549 9.126 24.292 1.00 83.44 95 GLU A N 1
ATOM 727 C CA . GLU A 1 95 ? -15.469 7.913 23.466 1.00 83.44 95 GLU A CA 1
ATOM 728 C C . GLU A 1 95 ? -14.209 7.096 23.830 1.00 83.44 95 GLU A C 1
ATOM 730 O O . GLU A 1 95 ? -13.169 7.649 24.203 1.00 83.44 95 GLU A O 1
ATOM 735 N N . GLY A 1 96 ? -14.331 5.769 23.822 1.00 81.81 96 GLY A N 1
ATOM 736 C CA . GLY A 1 96 ? -13.283 4.841 24.253 1.00 81.81 96 GLY A CA 1
ATOM 737 C C . GLY A 1 96 ? -13.144 4.676 25.771 1.00 81.81 96 GLY A C 1
ATOM 738 O O . GLY A 1 96 ? -12.256 3.957 26.214 1.00 81.81 96 GLY A O 1
ATOM 739 N N . HIS A 1 97 ? -14.001 5.301 26.593 1.00 80.75 97 HIS A N 1
ATOM 740 C CA . HIS A 1 97 ? -13.875 5.243 28.053 1.00 80.75 97 HIS A CA 1
ATOM 741 C C . HIS A 1 97 ? -15.142 4.773 28.781 1.00 80.75 97 HIS A C 1
ATOM 743 O O . HIS A 1 97 ? -16.275 5.098 28.423 1.00 80.75 97 HIS A O 1
ATOM 749 N N . LEU A 1 98 ? -14.945 4.045 29.885 1.00 75.94 98 LEU A N 1
ATOM 750 C CA . LEU A 1 98 ? -15.997 3.670 30.832 1.00 75.94 98 LEU A CA 1
ATOM 751 C C . LEU A 1 98 ? -15.820 4.391 32.164 1.00 75.94 98 LEU A C 1
ATOM 753 O O . LEU A 1 98 ? -14.723 4.477 32.714 1.00 75.94 98 LEU A O 1
ATOM 757 N N . LYS A 1 99 ? -16.938 4.854 32.725 1.00 74.06 99 LYS A N 1
ATOM 758 C CA . LYS A 1 99 ? -16.967 5.481 34.045 1.00 74.06 99 LYS A CA 1
ATOM 759 C C . LYS A 1 99 ? -16.932 4.431 35.149 1.00 74.06 99 LYS A C 1
ATOM 761 O O . LYS A 1 99 ? -17.795 3.555 35.213 1.00 74.06 99 LYS A O 1
ATOM 766 N N . ASN A 1 100 ? -15.970 4.557 36.055 1.00 68.00 100 ASN A N 1
ATOM 767 C CA . ASN A 1 100 ? -15.931 3.806 37.298 1.00 68.00 100 ASN A CA 1
ATOM 768 C C . ASN A 1 100 ? -17.088 4.243 38.197 1.00 68.00 100 ASN A C 1
ATOM 770 O O . ASN A 1 100 ? -17.304 5.434 38.426 1.00 68.00 100 ASN A O 1
ATOM 774 N N . ILE A 1 101 ? -17.821 3.272 38.727 1.00 61.38 101 ILE A N 1
ATOM 775 C CA . ILE A 1 101 ? -19.047 3.524 39.489 1.00 61.38 101 ILE A CA 1
ATOM 776 C C . ILE A 1 101 ? -18.768 4.024 40.915 1.00 61.38 101 ILE A C 1
ATOM 778 O O . ILE A 1 101 ? -19.621 4.679 41.504 1.00 61.38 101 ILE A O 1
ATOM 782 N N . HIS A 1 102 ? -17.582 3.734 41.458 1.00 64.69 102 HIS A N 1
ATOM 783 C CA . HIS A 1 102 ? -17.174 4.104 42.814 1.00 64.69 102 HIS A CA 1
ATOM 784 C C . HIS A 1 102 ? -16.346 5.389 42.831 1.00 64.69 102 HIS A C 1
ATOM 786 O O . HIS A 1 102 ? -16.589 6.269 43.652 1.00 64.69 102 HIS A O 1
ATOM 792 N N . SER A 1 103 ? -15.367 5.509 41.930 1.00 71.69 103 SER A N 1
ATOM 793 C CA . SER A 1 103 ? -14.469 6.670 41.883 1.00 71.69 103 SER A CA 1
ATOM 794 C C . SER A 1 103 ? -14.945 7.773 40.937 1.00 71.69 103 SER A C 1
ATOM 796 O O . SER A 1 103 ? -14.410 8.878 40.974 1.00 71.69 103 SER A O 1
ATOM 798 N N . GLY A 1 104 ? -15.918 7.489 40.063 1.00 72.81 104 GLY A N 1
ATOM 799 C CA . GLY A 1 104 ? -16.361 8.413 39.017 1.00 72.81 104 GLY A CA 1
ATOM 800 C C . GLY A 1 104 ? -15.319 8.663 37.921 1.00 72.81 104 GLY A C 1
ATOM 801 O O . GLY A 1 104 ? -15.578 9.465 37.027 1.00 72.81 104 GLY A O 1
ATOM 802 N N . GLN A 1 105 ? -14.160 7.999 37.984 1.00 78.19 105 GLN A N 1
ATOM 803 C CA . GLN A 1 105 ? -13.065 8.163 37.032 1.00 78.19 105 GLN A CA 1
ATOM 804 C C . GLN A 1 105 ? -13.383 7.461 35.713 1.00 78.19 105 GLN A C 1
ATOM 806 O O . GLN A 1 105 ? -13.872 6.334 35.713 1.00 78.19 105 GLN A O 1
ATOM 811 N N . CYS A 1 106 ? -13.071 8.109 34.596 1.00 80.56 106 CYS A N 1
ATOM 812 C CA . CYS A 1 106 ? -13.127 7.489 33.279 1.00 80.56 106 CYS A CA 1
ATOM 813 C C . CYS A 1 106 ? -11.849 6.683 33.048 1.00 80.56 106 CYS A C 1
ATOM 815 O O . CYS A 1 106 ? -10.748 7.199 33.245 1.00 80.56 106 CYS A O 1
ATOM 817 N N . VAL A 1 107 ? -11.995 5.425 32.645 1.00 78.00 107 VAL A N 1
ATOM 818 C CA . VAL A 1 107 ? -10.870 4.570 32.264 1.00 78.00 107 VAL A CA 1
ATOM 819 C C . VAL A 1 107 ? -11.035 4.077 30.849 1.00 78.00 107 VAL A C 1
ATOM 821 O O . VAL A 1 107 ? -12.152 3.860 30.384 1.00 78.00 107 VAL A O 1
ATOM 824 N N . ASP A 1 108 ? -9.896 3.894 30.207 1.00 81.69 108 ASP A N 1
ATOM 825 C CA . ASP A 1 108 ? -9.778 3.325 28.879 1.00 81.69 108 ASP A CA 1
ATOM 826 C C . ASP A 1 108 ? -10.445 1.944 28.787 1.00 81.69 108 ASP A C 1
ATOM 828 O O . ASP A 1 108 ? -10.297 1.082 29.670 1.00 81.69 108 ASP A O 1
ATOM 832 N N . ILE A 1 109 ? -11.207 1.755 27.717 1.00 79.88 109 ILE A N 1
ATOM 833 C CA . ILE A 1 109 ? -11.775 0.469 27.339 1.00 79.88 109 ILE A CA 1
ATOM 834 C C . ILE A 1 109 ? -10.730 -0.234 26.496 1.00 79.88 109 ILE A C 1
ATOM 836 O O . ILE A 1 109 ? -10.413 0.241 25.422 1.00 79.88 109 ILE A O 1
ATOM 840 N N . ASP A 1 110 ? -10.274 -1.410 26.918 1.00 79.25 110 ASP A N 1
ATOM 841 C CA . ASP A 1 110 ? -9.501 -2.252 26.014 1.00 79.25 110 ASP A CA 1
ATOM 842 C C . ASP A 1 110 ? -10.462 -2.899 25.013 1.00 79.25 110 ASP A C 1
ATOM 844 O O . ASP A 1 110 ? -11.078 -3.926 25.308 1.00 79.25 110 ASP A O 1
ATOM 848 N N . GLU A 1 111 ? -10.663 -2.284 23.845 1.00 81.19 111 GLU A N 1
ATOM 849 C CA . GLU A 1 111 ? -11.646 -2.778 22.877 1.00 81.19 111 GLU A CA 1
ATOM 850 C C . GLU A 1 111 ? -11.247 -4.132 22.289 1.00 81.19 111 GLU A C 1
ATOM 852 O O . GLU A 1 111 ? -12.113 -4.899 21.863 1.00 81.19 111 GLU A O 1
ATOM 857 N N . CYS A 1 112 ? -9.956 -4.468 22.323 1.00 81.88 112 CYS A N 1
ATOM 858 C CA . CYS A 1 112 ? -9.448 -5.757 21.873 1.00 81.88 112 CYS A CA 1
ATOM 859 C C . CYS A 1 112 ? -9.852 -6.894 22.816 1.00 81.88 112 CYS A C 1
ATOM 861 O O . CYS A 1 112 ? -10.156 -7.997 22.354 1.00 81.88 112 CYS A O 1
ATOM 863 N N . GLU A 1 113 ? -9.880 -6.633 24.125 1.00 76.69 113 GLU A N 1
ATOM 864 C CA . GLU A 1 113 ? -10.402 -7.573 25.119 1.00 76.69 113 GLU A CA 1
ATOM 865 C C . GLU A 1 113 ? -11.937 -7.523 25.202 1.00 76.69 113 GLU A C 1
ATOM 867 O O . GLU A 1 113 ? -12.594 -8.560 25.325 1.00 76.69 113 GLU A O 1
ATOM 872 N N . ALA A 1 114 ? -12.524 -6.327 25.135 1.00 71.06 114 ALA A N 1
ATOM 873 C CA . ALA A 1 114 ? -13.943 -6.106 25.385 1.00 71.06 114 ALA A CA 1
ATOM 874 C C . ALA A 1 114 ? -14.836 -6.488 24.192 1.00 71.06 114 ALA A C 1
ATOM 876 O O . ALA A 1 114 ? -15.971 -6.931 24.392 1.00 71.06 114 ALA A O 1
ATOM 877 N N . VAL A 1 115 ? -14.334 -6.353 22.959 1.00 71.06 115 VAL A N 1
ATOM 878 C CA . VAL A 1 115 ? -15.052 -6.660 21.713 1.00 71.06 115 VAL A CA 1
ATOM 879 C C . VAL A 1 115 ? -14.232 -7.654 20.868 1.00 71.06 115 VAL A C 1
ATOM 881 O O . VAL A 1 115 ? -13.594 -7.283 19.878 1.00 71.06 115 VAL A O 1
ATOM 884 N N . PRO A 1 116 ? -14.241 -8.954 21.223 1.00 68.25 116 PRO A N 1
ATOM 885 C CA . PRO A 1 116 ? -13.513 -9.969 20.471 1.00 68.25 116 PRO A CA 1
ATOM 886 C C . PRO A 1 116 ? -14.008 -10.026 19.022 1.00 68.25 116 PRO A C 1
ATOM 888 O O . PRO A 1 116 ? -15.200 -10.189 18.787 1.00 68.25 116 PRO A O 1
ATOM 891 N N . GLY A 1 117 ? -13.105 -9.920 18.045 1.00 71.88 117 GLY A N 1
ATOM 892 C CA . GLY A 1 117 ? -13.462 -9.919 16.618 1.00 71.88 117 GLY A CA 1
ATOM 893 C C . GLY A 1 117 ? -13.655 -8.532 15.996 1.00 71.88 117 GLY A C 1
ATOM 894 O O . GLY A 1 117 ? -13.961 -8.456 14.810 1.00 71.88 117 GLY A O 1
ATOM 895 N N . LEU A 1 118 ? -13.402 -7.454 16.750 1.00 78.31 118 LEU A N 1
ATOM 896 C CA . LEU A 1 118 ? -13.468 -6.073 16.260 1.00 78.31 118 LEU A CA 1
ATOM 897 C C . LEU A 1 118 ? -12.616 -5.835 15.003 1.00 78.31 118 LEU A C 1
ATOM 899 O O . LEU A 1 118 ? -13.086 -5.216 14.061 1.00 78.31 118 LEU A O 1
ATOM 903 N N . CYS A 1 119 ? -11.394 -6.374 14.958 1.00 85.31 119 CYS A N 1
ATOM 904 C CA . CYS A 1 119 ? -10.500 -6.286 13.799 1.00 85.31 119 CYS A CA 1
ATOM 905 C C . CYS A 1 119 ? -10.548 -7.569 12.960 1.00 85.31 119 CYS A C 1
ATOM 907 O O . CYS A 1 119 ? -9.611 -8.375 12.978 1.00 85.31 119 CYS A O 1
ATOM 909 N N . ARG A 1 120 ? -11.641 -7.804 12.229 1.00 84.25 120 ARG A N 1
ATOM 910 C CA . ARG A 1 120 ? -11.783 -9.035 11.434 1.00 84.25 120 ARG A CA 1
ATOM 911 C C . ARG A 1 120 ? -10.687 -9.121 10.366 1.00 84.25 120 ARG A C 1
ATOM 913 O O . ARG A 1 120 ? -10.618 -8.283 9.476 1.00 84.25 120 ARG A O 1
ATOM 920 N N . GLY A 1 121 ? -9.848 -10.156 10.428 1.00 84.12 121 GLY A N 1
ATOM 921 C CA . GLY A 1 121 ? -8.742 -10.348 9.478 1.00 84.12 121 GLY A CA 1
ATOM 922 C C . GLY A 1 121 ? -7.489 -9.511 9.769 1.00 84.12 121 GLY A C 1
ATOM 923 O O . GLY A 1 121 ? -6.604 -9.442 8.917 1.00 84.12 121 GLY A O 1
ATOM 924 N N . GLY A 1 122 ? -7.397 -8.895 10.952 1.00 88.31 122 GLY A N 1
ATOM 925 C CA . GLY A 1 122 ? -6.228 -8.140 11.407 1.00 88.31 122 GLY A CA 1
ATOM 926 C C . GLY A 1 122 ? -5.910 -8.363 12.885 1.00 88.31 122 GLY A C 1
ATOM 927 O O . GLY A 1 122 ? -6.594 -9.107 13.588 1.00 88.31 122 GLY A O 1
ATOM 928 N N . ARG A 1 123 ? -4.849 -7.707 13.360 1.00 89.94 123 ARG A N 1
ATOM 929 C CA . ARG A 1 123 ? -4.447 -7.695 14.771 1.00 89.94 123 ARG A CA 1
ATOM 930 C C . ARG A 1 123 ? -4.993 -6.440 15.447 1.00 89.94 123 ARG A C 1
ATOM 932 O O . ARG A 1 123 ? -4.704 -5.335 15.004 1.00 89.94 123 ARG A O 1
ATOM 939 N N . CYS A 1 124 ? -5.765 -6.613 16.516 1.00 89.00 124 CYS A N 1
ATOM 940 C CA . CYS A 1 124 ? -6.236 -5.497 17.334 1.00 89.00 124 CYS A CA 1
ATOM 941 C C . CYS A 1 124 ? -5.139 -5.044 18.304 1.00 89.00 124 CYS A C 1
ATOM 943 O O . CYS A 1 124 ? -4.488 -5.883 18.932 1.00 89.00 124 CYS A O 1
ATOM 945 N N . ILE A 1 125 ? -4.942 -3.732 18.413 1.00 91.00 125 ILE A N 1
ATOM 946 C CA . ILE A 1 125 ? -4.031 -3.094 19.363 1.00 91.00 125 ILE A CA 1
ATOM 947 C C . ILE A 1 125 ? -4.798 -1.999 20.097 1.00 91.00 125 ILE A C 1
ATOM 949 O O . ILE A 1 125 ? -5.244 -1.041 19.466 1.00 91.00 125 ILE A O 1
ATOM 953 N N . ASN A 1 126 ? -4.922 -2.143 21.416 1.00 87.81 126 ASN A N 1
ATOM 954 C CA . ASN A 1 126 ? -5.540 -1.135 22.266 1.00 87.81 126 ASN A CA 1
ATOM 955 C C . ASN A 1 126 ? -4.648 0.115 22.368 1.00 87.81 126 ASN A C 1
ATOM 957 O O . ASN A 1 126 ? -3.419 0.011 22.457 1.00 87.81 126 ASN A O 1
ATOM 961 N N . THR A 1 127 ? -5.263 1.291 22.376 1.00 90.19 127 THR A N 1
ATOM 962 C CA . THR A 1 127 ? -4.614 2.590 22.563 1.00 90.19 127 THR A CA 1
ATOM 963 C C . THR A 1 127 ? -5.455 3.447 23.514 1.00 90.19 127 THR A C 1
ATOM 965 O O . THR A 1 127 ? -6.665 3.370 23.473 1.00 90.19 127 THR A O 1
ATOM 968 N N . PRO A 1 128 ? -4.886 4.318 24.357 1.00 88.12 128 PRO A N 1
ATOM 969 C CA . PRO A 1 128 ? -5.718 5.119 25.258 1.00 88.12 128 PRO A CA 1
ATOM 970 C C . PRO A 1 128 ? -6.784 5.947 24.510 1.00 88.12 128 PRO A C 1
ATOM 972 O O . PRO A 1 128 ? -6.441 6.841 23.732 1.00 88.12 128 PRO A O 1
ATOM 975 N N . GLY A 1 129 ? -8.058 5.639 24.754 1.00 85.50 129 GLY A N 1
ATOM 976 C CA . GLY A 1 129 ? -9.244 6.236 24.142 1.00 85.50 129 GLY A CA 1
ATOM 977 C C . GLY A 1 129 ? -9.649 5.670 22.778 1.00 85.50 129 GLY A C 1
ATOM 978 O O . GLY A 1 129 ? -10.562 6.222 22.164 1.00 85.50 129 GLY A O 1
ATOM 979 N N . SER A 1 130 ? -8.971 4.642 22.255 1.00 88.56 130 SER A N 1
ATOM 980 C CA . SER A 1 130 ? -9.323 4.023 20.970 1.00 88.56 130 SER A CA 1
ATOM 981 C C . SER A 1 130 ? -8.593 2.696 20.723 1.00 88.56 130 SER A C 1
ATOM 983 O O . SER A 1 130 ? -7.804 2.209 21.511 1.00 88.56 130 SER A O 1
ATOM 985 N N . PHE A 1 131 ? -8.684 2.162 19.513 1.00 88.06 131 PHE A N 1
ATOM 986 C CA . PHE A 1 131 ? -7.891 1.010 19.096 1.00 88.06 131 PHE A CA 1
ATOM 987 C C . PHE 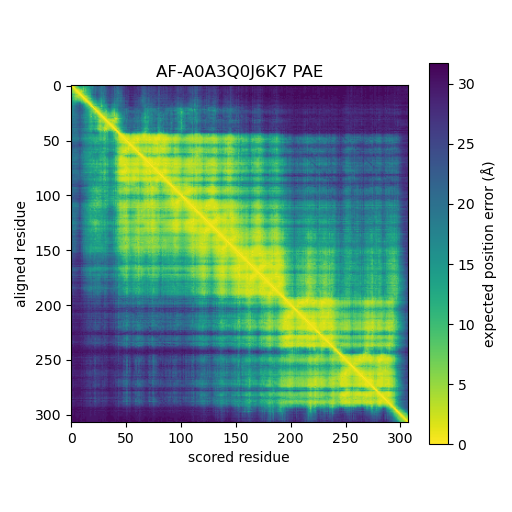A 1 131 ? -7.438 1.160 17.649 1.00 88.06 131 PHE A C 1
ATOM 989 O O . PHE A 1 131 ? -8.043 1.852 16.824 1.00 88.06 131 PHE A O 1
ATOM 996 N N . THR A 1 132 ? -6.372 0.444 17.314 1.00 89.19 132 THR A N 1
ATOM 997 C CA . THR A 1 132 ? -5.872 0.332 15.947 1.00 89.19 132 THR A CA 1
ATOM 998 C C . THR A 1 132 ? -5.959 -1.115 15.477 1.00 89.19 132 THR A C 1
ATOM 1000 O O . THR A 1 132 ? -5.492 -2.030 16.153 1.00 89.19 132 THR A O 1
ATOM 1003 N N . CYS A 1 133 ? -6.537 -1.325 14.291 1.00 90.25 133 CYS A N 1
ATOM 1004 C CA . CYS A 1 133 ? -6.448 -2.607 13.596 1.00 90.25 133 CYS A CA 1
ATOM 1005 C C . CYS A 1 133 ? -5.231 -2.602 12.675 1.00 90.25 133 CYS A C 1
ATOM 1007 O O . CYS A 1 133 ? -5.219 -1.918 11.651 1.00 90.25 133 CYS A O 1
ATOM 1009 N N . GLU A 1 134 ? -4.224 -3.400 13.006 1.00 91.62 134 GLU A N 1
ATOM 1010 C CA . GLU A 1 134 ? -3.134 -3.703 12.088 1.00 91.62 134 GLU A CA 1
ATOM 1011 C C . GLU A 1 134 ? -3.587 -4.767 11.087 1.00 91.62 134 GLU A C 1
ATOM 1013 O O . GLU A 1 134 ? -3.730 -5.950 11.414 1.00 91.62 134 GLU A O 1
ATOM 1018 N N . CYS A 1 135 ? -3.817 -4.336 9.851 1.00 91.31 135 CYS A N 1
ATOM 1019 C CA . CYS A 1 135 ? -4.129 -5.223 8.741 1.00 91.31 135 CYS A CA 1
ATOM 1020 C C . CYS A 1 135 ? -2.855 -5.790 8.102 1.00 91.31 135 CYS A C 1
ATOM 1022 O O . CYS A 1 135 ? -1.778 -5.194 8.162 1.00 91.31 135 CYS A O 1
ATOM 1024 N N . ALA A 1 136 ? -2.984 -6.955 7.463 1.00 88.94 136 ALA A N 1
ATOM 1025 C CA . ALA A 1 136 ? -1.910 -7.514 6.651 1.00 88.94 136 ALA A CA 1
ATOM 1026 C C . ALA A 1 136 ? -1.517 -6.556 5.510 1.00 88.94 136 ALA A C 1
ATOM 1028 O O . ALA A 1 136 ? -2.303 -5.707 5.085 1.00 88.94 136 ALA A O 1
ATOM 1029 N N . ARG A 1 137 ? -0.294 -6.705 4.990 1.00 85.19 137 ARG A N 1
ATOM 1030 C CA . ARG A 1 137 ? 0.202 -5.889 3.872 1.00 85.19 137 ARG A CA 1
ATOM 1031 C C . ARG A 1 137 ? -0.759 -5.974 2.676 1.00 85.19 137 ARG A C 1
ATOM 1033 O O . ARG A 1 137 ? -1.190 -7.067 2.328 1.00 85.19 137 ARG A O 1
ATOM 1040 N N . GLY A 1 138 ? -1.070 -4.822 2.076 1.00 85.25 138 GLY A N 1
ATOM 1041 C CA . GLY A 1 138 ? -2.026 -4.707 0.963 1.00 85.25 138 GLY A CA 1
ATOM 1042 C C . GLY A 1 138 ? -3.499 -4.674 1.387 1.00 85.25 138 GLY A C 1
ATOM 1043 O O . GLY A 1 138 ? -4.376 -4.610 0.539 1.00 85.25 138 GLY A O 1
ATOM 1044 N N . LYS A 1 139 ? -3.798 -4.690 2.692 1.00 90.69 139 LYS A N 1
ATOM 1045 C CA . LYS A 1 139 ? -5.164 -4.566 3.219 1.00 90.69 139 LYS A CA 1
ATOM 1046 C C . LYS A 1 139 ? -5.310 -3.320 4.084 1.00 90.69 139 LYS A C 1
ATOM 1048 O O . LYS A 1 139 ? -4.339 -2.833 4.663 1.00 90.69 139 LYS A O 1
ATOM 1053 N N . SER A 1 140 ? -6.533 -2.819 4.194 1.00 89.38 140 SER A N 1
ATOM 1054 C CA . SER A 1 140 ? -6.879 -1.642 4.993 1.00 89.38 140 SER A CA 1
ATOM 1055 C C . SER A 1 140 ? -8.154 -1.877 5.801 1.00 89.38 140 SER A C 1
ATOM 1057 O O . SER A 1 140 ? -8.998 -2.690 5.425 1.00 89.38 140 SER A O 1
ATOM 1059 N N . ARG A 1 141 ? -8.288 -1.189 6.942 1.00 88.88 141 ARG A N 1
ATOM 1060 C CA . ARG A 1 141 ? -9.490 -1.279 7.776 1.00 88.88 141 ARG A CA 1
ATOM 1061 C C . ARG A 1 141 ? -10.640 -0.536 7.099 1.00 88.88 141 ARG A C 1
ATOM 1063 O O . ARG A 1 141 ? -10.569 0.682 6.944 1.00 88.88 141 ARG A O 1
ATOM 1070 N N . ASN A 1 142 ? -11.720 -1.244 6.798 1.00 85.44 142 ASN A N 1
ATOM 1071 C CA . ASN A 1 142 ? -12.981 -0.632 6.412 1.00 85.44 142 ASN A CA 1
ATOM 1072 C C . ASN A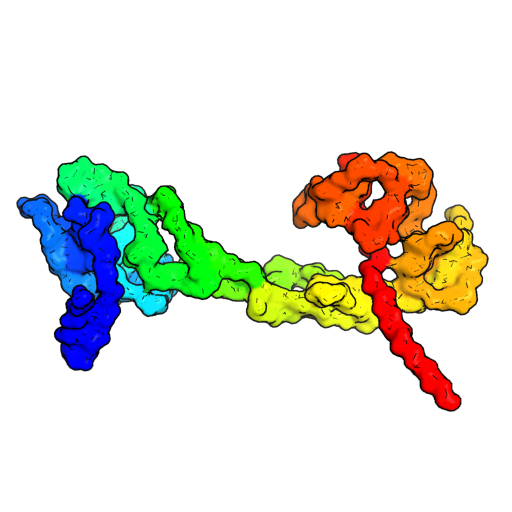 1 142 ? -13.671 -0.056 7.671 1.00 85.44 142 ASN A C 1
ATOM 1074 O O . ASN A 1 142 ? -13.918 -0.807 8.613 1.00 85.44 142 ASN A O 1
ATOM 1078 N N . PRO A 1 143 ? -13.970 1.255 7.739 1.00 80.38 143 PRO A N 1
ATOM 1079 C CA . PRO A 1 143 ? -14.557 1.877 8.930 1.00 80.38 143 PRO A CA 1
ATOM 1080 C C . PRO A 1 143 ? -16.005 1.441 9.207 1.00 80.38 143 PRO A C 1
ATOM 1082 O O . PRO A 1 143 ? -16.440 1.504 10.353 1.00 80.38 143 PRO A O 1
ATOM 1085 N N . ASP A 1 144 ? -16.745 0.985 8.191 1.00 79.12 144 ASP A N 1
ATOM 1086 C CA . ASP A 1 144 ? -18.124 0.518 8.355 1.00 79.12 144 ASP A CA 1
ATOM 1087 C C . ASP A 1 144 ? -18.161 -0.918 8.911 1.00 79.12 144 ASP A C 1
ATOM 1089 O O . ASP A 1 144 ? -18.998 -1.243 9.745 1.00 79.12 144 ASP A O 1
ATOM 1093 N N . THR A 1 145 ? -17.265 -1.808 8.487 1.00 78.12 145 THR A N 1
ATOM 1094 C CA . THR A 1 145 ? -17.276 -3.219 8.932 1.00 78.12 145 THR A CA 1
ATOM 1095 C C . THR A 1 145 ? -16.246 -3.508 10.027 1.00 78.12 145 THR A C 1
ATOM 1097 O O . THR A 1 145 ? -16.286 -4.573 10.640 1.00 78.12 145 THR A O 1
ATOM 1100 N N . ASN A 1 146 ? -15.305 -2.583 10.257 1.00 79.81 146 ASN A N 1
ATOM 1101 C CA . ASN A 1 146 ? -14.054 -2.773 11.005 1.00 79.81 146 ASN A CA 1
ATOM 1102 C C . ASN A 1 146 ? -13.211 -3.980 10.538 1.00 79.81 146 ASN A C 1
ATOM 1104 O O . ASN A 1 146 ? -12.258 -4.386 11.206 1.00 79.81 146 ASN A O 1
ATOM 1108 N N . ALA A 1 147 ? -13.507 -4.530 9.358 1.00 84.31 147 ALA A N 1
ATOM 1109 C CA . ALA A 1 147 ? -12.759 -5.629 8.774 1.00 84.31 147 ALA A CA 1
ATOM 1110 C C . ALA A 1 147 ? -11.544 -5.117 7.992 1.00 84.31 147 ALA A C 1
ATOM 1112 O O . ALA A 1 147 ? -11.566 -4.043 7.390 1.00 84.31 147 ALA A O 1
ATOM 1113 N N . CYS A 1 148 ? -10.478 -5.912 7.985 1.00 90.06 148 CYS A N 1
ATOM 1114 C CA . CYS A 1 148 ? -9.342 -5.723 7.100 1.00 90.06 148 CYS A CA 1
ATOM 1115 C C . CYS A 1 148 ? -9.698 -6.246 5.712 1.00 90.06 148 CYS A C 1
ATOM 1117 O O . CYS A 1 148 ? -9.686 -7.453 5.459 1.00 90.06 148 CYS A O 1
ATOM 1119 N N . GLU A 1 149 ? -10.009 -5.318 4.820 1.00 90.25 149 GLU A N 1
ATOM 1120 C CA . GLU A 1 149 ? -10.399 -5.589 3.445 1.00 90.25 149 GLU A CA 1
ATOM 1121 C C . GLU A 1 149 ? -9.251 -5.252 2.496 1.00 90.25 149 GLU A C 1
ATOM 1123 O O . GLU A 1 149 ? -8.377 -4.434 2.795 1.00 90.25 149 GLU A O 1
ATOM 1128 N N . ASP A 1 150 ? -9.230 -5.940 1.361 1.00 92.31 150 ASP A N 1
ATOM 1129 C CA . ASP A 1 150 ? -8.229 -5.729 0.327 1.00 92.31 150 ASP A CA 1
ATOM 1130 C C . ASP A 1 150 ? -8.254 -4.286 -0.191 1.00 92.31 150 ASP A C 1
ATOM 1132 O O . ASP A 1 150 ? -9.316 -3.743 -0.515 1.00 92.31 150 ASP A O 1
ATOM 1136 N N . ARG A 1 151 ? -7.078 -3.659 -0.248 1.00 91.69 151 ARG A N 1
ATOM 1137 C CA . ARG A 1 151 ? -6.939 -2.310 -0.781 1.00 91.69 151 ARG A CA 1
ATOM 1138 C C . ARG A 1 151 ? -6.853 -2.420 -2.292 1.00 91.69 151 ARG A C 1
ATOM 1140 O O . ARG A 1 151 ? -5.882 -2.944 -2.811 1.00 91.69 151 ARG A O 1
ATOM 1147 N N . ASN A 1 152 ? -7.833 -1.880 -3.009 1.00 91.69 152 ASN A N 1
ATOM 1148 C CA . ASN A 1 152 ? -7.809 -1.971 -4.462 1.00 91.69 152 ASN A CA 1
ATOM 1149 C C . ASN A 1 152 ? -6.915 -0.884 -5.065 1.00 91.69 152 ASN A C 1
ATOM 1151 O O . ASN A 1 152 ? -7.401 0.180 -5.465 1.00 91.69 152 ASN A O 1
ATOM 1155 N N . GLU A 1 153 ? -5.612 -1.155 -5.161 1.00 91.81 153 GLU A N 1
ATOM 1156 C CA . GLU A 1 153 ? -4.657 -0.163 -5.660 1.00 91.81 153 GLU A CA 1
ATOM 1157 C C . GLU A 1 153 ? -4.937 0.228 -7.115 1.00 91.81 153 GLU A C 1
ATOM 1159 O O . GLU A 1 153 ? -4.703 1.372 -7.493 1.00 91.81 153 GLU A O 1
ATOM 1164 N N . CYS A 1 154 ? -5.534 -0.664 -7.915 1.00 92.88 154 CYS A N 1
ATOM 1165 C CA . CYS A 1 154 ? -5.937 -0.351 -9.288 1.00 92.88 154 CYS A CA 1
ATOM 1166 C C . CYS A 1 154 ? -7.051 0.707 -9.375 1.00 92.88 154 CYS A C 1
ATOM 1168 O O . CYS A 1 154 ? -7.168 1.391 -10.392 1.00 92.88 154 CYS A O 1
ATOM 1170 N N . ARG A 1 155 ? -7.915 0.807 -8.355 1.00 91.75 155 ARG A N 1
ATOM 1171 C CA . ARG A 1 155 ? -8.983 1.819 -8.285 1.00 91.75 155 ARG A CA 1
ATOM 1172 C C . ARG A 1 155 ? -8.495 3.113 -7.655 1.00 91.75 155 ARG A C 1
ATOM 1174 O O . ARG A 1 155 ? -8.906 4.183 -8.090 1.00 91.75 155 ARG A O 1
ATOM 1181 N N . GLU A 1 156 ? -7.657 3.001 -6.632 1.00 89.69 156 GLU A N 1
ATOM 1182 C CA . GLU A 1 156 ? -7.112 4.156 -5.919 1.00 89.69 156 GLU A CA 1
ATOM 1183 C C . GLU A 1 156 ? -6.057 4.897 -6.744 1.00 89.69 156 GLU A C 1
ATOM 1185 O O . GLU A 1 156 ? -6.004 6.124 -6.706 1.00 89.69 156 GLU A O 1
ATOM 1190 N N . GLU A 1 157 ? -5.264 4.171 -7.535 1.00 87.50 157 GLU A N 1
ATOM 1191 C CA . GLU A 1 157 ? -4.231 4.732 -8.398 1.00 87.50 157 GLU A CA 1
ATOM 1192 C C . GLU A 1 157 ? -4.359 4.178 -9.833 1.00 87.50 157 GLU A C 1
ATOM 1194 O O . GLU A 1 157 ? -3.703 3.203 -10.208 1.00 87.50 157 GLU A O 1
ATOM 1199 N N . PRO A 1 158 ? -5.183 4.810 -10.694 1.00 84.19 158 PRO A N 1
ATOM 1200 C CA . PRO A 1 158 ? -5.460 4.311 -12.047 1.00 84.19 158 PRO A CA 1
ATOM 1201 C C . PRO A 1 158 ? -4.219 4.154 -12.939 1.00 84.19 158 PRO A C 1
ATOM 1203 O O . PRO A 1 158 ? -4.226 3.361 -13.879 1.00 84.19 158 PRO A O 1
ATOM 1206 N N . ASN A 1 159 ? -3.153 4.907 -12.647 1.00 84.31 159 ASN A N 1
ATOM 1207 C CA . ASN A 1 159 ? -1.902 4.920 -13.408 1.00 84.31 159 ASN A CA 1
ATOM 1208 C C . ASN A 1 159 ? -0.764 4.127 -12.741 1.00 84.31 159 ASN A C 1
ATOM 1210 O O . ASN A 1 159 ? 0.380 4.244 -13.179 1.00 84.31 159 ASN A O 1
ATOM 1214 N N . ILE A 1 160 ? -1.062 3.299 -11.732 1.00 85.75 160 ILE A N 1
ATOM 1215 C CA . ILE A 1 160 ? -0.052 2.512 -11.004 1.00 85.75 160 ILE A CA 1
ATOM 1216 C C . ILE A 1 160 ? 0.743 1.567 -11.924 1.00 85.75 160 ILE A C 1
ATOM 1218 O O . ILE A 1 160 ? 1.942 1.364 -11.752 1.00 85.75 160 ILE A O 1
ATOM 1222 N N . CYS A 1 161 ? 0.099 1.047 -12.976 1.00 88.06 161 CYS A N 1
ATOM 1223 C CA . CYS A 1 161 ? 0.725 0.231 -14.017 1.00 88.06 161 CYS A CA 1
ATOM 1224 C C . CYS A 1 161 ? 1.037 1.060 -15.270 1.00 88.06 161 CYS A C 1
ATOM 1226 O O . CYS A 1 161 ? 0.343 0.959 -16.285 1.00 88.06 161 CYS A O 1
ATOM 1228 N N . ALA A 1 162 ? 2.104 1.860 -15.238 1.00 83.44 162 ALA A N 1
ATOM 1229 C CA . ALA A 1 162 ? 2.553 2.595 -16.422 1.00 83.44 162 ALA A CA 1
ATOM 1230 C C . ALA A 1 162 ? 2.820 1.637 -17.604 1.00 83.44 162 ALA A C 1
ATOM 1232 O O . ALA A 1 162 ? 3.644 0.735 -17.493 1.00 83.44 162 ALA A O 1
ATOM 1233 N N . ASN A 1 163 ? 2.160 1.846 -18.750 1.00 85.81 163 ASN A N 1
ATOM 1234 C CA . ASN A 1 163 ? 2.233 0.979 -19.945 1.00 85.81 163 ASN A CA 1
ATOM 1235 C C . ASN A 1 163 ? 1.695 -0.454 -19.750 1.00 85.81 163 ASN A C 1
ATOM 1237 O O . ASN A 1 163 ? 2.136 -1.393 -20.422 1.00 85.81 163 ASN A O 1
ATOM 1241 N N . GLY A 1 164 ? 0.722 -0.630 -18.859 1.00 90.25 164 GLY A N 1
ATOM 1242 C CA . GLY A 1 164 ? 0.036 -1.901 -18.674 1.00 90.25 164 GLY A CA 1
ATOM 1243 C C . GLY A 1 164 ? -1.376 -1.743 -18.125 1.00 90.25 164 GLY A C 1
ATOM 1244 O O . GLY A 1 164 ? -1.870 -0.642 -17.895 1.00 90.25 164 GLY A O 1
ATOM 1245 N N . LYS A 1 165 ? -2.030 -2.881 -17.914 1.00 93.44 165 LYS A N 1
ATOM 1246 C CA . LYS A 1 165 ? -3.322 -2.996 -17.246 1.00 93.44 165 LYS A CA 1
ATOM 1247 C C . LYS A 1 165 ? -3.110 -3.515 -15.827 1.00 93.44 165 LYS A C 1
ATOM 1249 O O . LYS A 1 165 ? -2.505 -4.570 -15.646 1.00 93.44 165 LYS A O 1
ATOM 1254 N N . CYS A 1 166 ? -3.641 -2.796 -14.843 1.00 94.88 166 CYS A N 1
ATOM 1255 C CA . CYS A 1 166 ? -3.630 -3.231 -13.450 1.00 94.88 166 CYS A CA 1
ATOM 1256 C C . CYS A 1 166 ? -4.660 -4.340 -13.212 1.00 94.88 166 CYS A C 1
ATOM 1258 O O . CYS A 1 166 ? -5.794 -4.262 -13.696 1.00 94.88 166 CYS A O 1
ATOM 1260 N N . VAL A 1 167 ? -4.258 -5.372 -12.471 1.00 94.50 167 VAL A N 1
ATOM 1261 C CA . VAL A 1 167 ? -5.130 -6.444 -11.994 1.00 94.50 167 VAL A CA 1
ATOM 1262 C C . VAL A 1 167 ? -5.002 -6.546 -10.481 1.00 94.50 167 VAL A C 1
ATOM 1264 O O . VAL A 1 167 ? -3.922 -6.808 -9.955 1.00 94.50 167 VAL A O 1
ATOM 1267 N N . ASN A 1 168 ? -6.128 -6.343 -9.803 1.00 93.88 168 ASN A N 1
ATOM 1268 C CA . ASN A 1 168 ? -6.223 -6.407 -8.353 1.00 93.88 168 ASN A CA 1
ATOM 1269 C C . ASN A 1 168 ? -6.269 -7.859 -7.864 1.00 93.88 168 ASN A C 1
ATOM 1271 O O . ASN A 1 168 ? -6.935 -8.697 -8.477 1.00 93.88 168 ASN A O 1
ATOM 1275 N N . THR A 1 169 ? -5.613 -8.144 -6.747 1.00 91.62 169 THR A N 1
ATOM 1276 C CA . THR A 1 169 ? -5.551 -9.460 -6.097 1.00 91.62 169 THR A CA 1
ATOM 1277 C C . THR A 1 169 ? -5.704 -9.306 -4.586 1.00 91.62 169 THR A C 1
ATOM 1279 O O . THR A 1 169 ? -5.462 -8.237 -4.060 1.00 91.62 169 THR A O 1
ATOM 1282 N N . ASP A 1 170 ? -6.085 -10.357 -3.857 1.00 89.44 170 ASP A N 1
ATOM 1283 C CA . ASP A 1 170 ? -6.168 -10.248 -2.392 1.00 89.44 170 ASP A CA 1
ATOM 1284 C C . ASP A 1 170 ? -4.771 -10.022 -1.777 1.00 89.44 170 ASP A C 1
ATOM 1286 O O . ASP A 1 170 ? -3.890 -10.878 -1.883 1.00 89.44 170 ASP A O 1
ATOM 1290 N N . GLY A 1 171 ? -4.575 -8.871 -1.134 1.00 87.06 171 GLY A N 1
ATOM 1291 C CA . GLY A 1 171 ? -3.317 -8.431 -0.533 1.00 87.06 171 GLY A CA 1
ATOM 1292 C C . GLY A 1 171 ? -2.377 -7.661 -1.472 1.00 87.06 171 GLY A C 1
ATOM 1293 O O . GLY A 1 171 ? -1.213 -7.467 -1.106 1.00 87.06 171 GLY A O 1
ATOM 1294 N N . GLY A 1 172 ? -2.828 -7.240 -2.659 1.00 90.75 172 GLY A N 1
ATOM 1295 C CA . GLY A 1 172 ? -2.053 -6.371 -3.553 1.00 90.75 172 GLY A CA 1
ATOM 1296 C C . GLY A 1 172 ? -2.466 -6.452 -5.023 1.00 90.75 172 GLY A C 1
ATOM 1297 O O . GLY A 1 172 ? -3.576 -6.838 -5.367 1.00 90.75 172 GLY A O 1
ATOM 1298 N N . PHE A 1 173 ? -1.547 -6.179 -5.946 1.00 93.38 173 PHE A N 1
ATOM 1299 C CA . PHE A 1 173 ? -1.863 -6.139 -7.377 1.00 93.38 173 PHE A CA 1
ATOM 1300 C C . PHE A 1 173 ? -0.702 -6.626 -8.248 1.00 93.38 173 PHE A C 1
ATOM 1302 O O . PHE A 1 173 ? 0.437 -6.769 -7.798 1.00 93.38 173 PHE A O 1
ATOM 1309 N N . TYR A 1 174 ? -0.989 -6.853 -9.530 1.00 92.38 174 TYR A N 1
ATOM 1310 C CA . TYR A 1 174 ? 0.037 -7.036 -10.551 1.00 92.38 174 TYR A CA 1
ATOM 1311 C C . TYR A 1 174 ? -0.341 -6.351 -11.867 1.00 92.38 174 TYR A C 1
ATOM 1313 O O . TYR A 1 174 ? -1.514 -6.140 -12.180 1.00 92.38 174 TYR A O 1
ATOM 1321 N N . CYS A 1 175 ? 0.672 -6.022 -12.663 1.00 93.75 175 CYS A N 1
ATOM 1322 C CA . CYS A 1 175 ? 0.515 -5.384 -13.961 1.00 93.75 175 CYS A CA 1
ATOM 1323 C C . CYS A 1 175 ? 0.628 -6.402 -15.099 1.00 93.75 175 CYS A C 1
ATOM 1325 O O . CYS A 1 175 ? 1.589 -7.168 -15.184 1.00 93.75 175 CYS A O 1
ATOM 1327 N N . ILE A 1 176 ? -0.333 -6.366 -16.021 1.00 93.44 176 ILE A N 1
ATOM 1328 C CA . ILE A 1 176 ? -0.238 -7.024 -17.326 1.00 93.44 176 ILE A CA 1
ATOM 1329 C C . ILE A 1 176 ? 0.287 -5.995 -18.324 1.00 93.44 176 ILE A C 1
ATOM 1331 O O . ILE A 1 176 ? -0.382 -5.003 -18.604 1.00 93.44 176 ILE A O 1
ATOM 1335 N N . CYS A 1 177 ? 1.483 -6.217 -18.855 1.00 90.75 177 CYS A N 1
ATOM 1336 C CA . CYS A 1 177 ? 2.158 -5.233 -19.695 1.00 90.75 177 CYS A CA 1
ATOM 1337 C C . CYS A 1 177 ? 1.669 -5.239 -21.144 1.00 90.75 177 CYS A C 1
ATOM 1339 O O . CYS A 1 177 ? 1.338 -6.287 -21.701 1.00 90.75 177 CYS A O 1
ATOM 1341 N N . ASN A 1 178 ? 1.649 -4.054 -21.759 1.00 90.31 178 ASN A N 1
ATOM 1342 C CA . ASN A 1 178 ? 1.354 -3.906 -23.182 1.00 90.31 178 ASN A CA 1
ATOM 1343 C C . ASN A 1 178 ? 2.452 -4.563 -24.047 1.00 90.31 178 ASN A C 1
ATOM 1345 O O . ASN A 1 178 ? 3.585 -4.726 -23.585 1.00 90.31 178 ASN A O 1
ATOM 1349 N N . PRO A 1 179 ? 2.171 -4.907 -25.320 1.00 85.31 179 PRO A N 1
ATOM 1350 C CA . PRO A 1 179 ? 3.178 -5.466 -26.221 1.00 85.31 179 PRO A CA 1
ATOM 1351 C C . PRO A 1 179 ? 4.454 -4.614 -26.290 1.00 85.31 179 PRO A C 1
ATOM 1353 O O . PRO A 1 179 ? 4.396 -3.395 -26.445 1.00 85.31 179 PRO A O 1
ATOM 1356 N N . GLY A 1 180 ? 5.616 -5.263 -26.177 1.00 77.12 180 GLY A N 1
ATOM 1357 C CA . GLY A 1 180 ? 6.920 -4.591 -26.120 1.00 77.12 180 GLY A CA 1
ATOM 1358 C C . GLY A 1 180 ? 7.359 -4.166 -24.714 1.00 77.12 180 GLY A C 1
ATOM 1359 O O . GLY A 1 180 ? 8.495 -3.730 -24.552 1.00 77.12 180 GLY A O 1
ATOM 1360 N N . PHE A 1 181 ? 6.514 -4.343 -23.699 1.00 82.50 181 PHE A N 1
ATOM 1361 C CA . PHE A 1 181 ? 6.862 -4.166 -22.293 1.00 82.50 181 PHE A CA 1
ATOM 1362 C C . PHE A 1 181 ? 6.835 -5.514 -21.573 1.00 82.50 181 PHE A C 1
ATOM 1364 O O . PHE A 1 181 ? 6.065 -6.405 -21.930 1.00 82.50 181 PHE A O 1
ATOM 1371 N N . ILE A 1 182 ? 7.666 -5.661 -20.545 1.00 82.50 182 ILE A N 1
ATOM 1372 C CA . ILE A 1 182 ? 7.686 -6.855 -19.693 1.00 82.50 182 ILE A CA 1
ATOM 1373 C C . ILE A 1 182 ? 7.473 -6.473 -18.226 1.00 82.50 182 ILE A C 1
ATOM 1375 O O . ILE A 1 182 ? 7.821 -5.354 -17.838 1.00 82.50 182 ILE A O 1
ATOM 1379 N N . PRO A 1 183 ? 6.901 -7.370 -17.406 1.00 83.12 183 PRO A N 1
ATOM 1380 C CA . PRO A 1 183 ? 6.718 -7.103 -15.987 1.00 83.12 183 PRO A CA 1
ATOM 1381 C C . PRO A 1 183 ? 8.057 -7.118 -15.240 1.00 83.12 183 PRO A C 1
ATOM 1383 O O . PRO A 1 183 ? 8.967 -7.879 -15.575 1.00 83.12 183 PRO A O 1
ATOM 1386 N N . THR A 1 184 ? 8.154 -6.301 -14.195 1.00 79.06 184 THR A N 1
ATOM 1387 C CA . THR A 1 184 ? 9.234 -6.346 -13.200 1.00 79.06 184 THR A CA 1
ATOM 1388 C C . THR A 1 184 ? 9.228 -7.664 -12.413 1.00 79.06 184 THR A C 1
ATOM 1390 O O . THR A 1 184 ? 8.277 -8.445 -12.479 1.00 79.06 184 THR A O 1
ATOM 1393 N N . GLN A 1 185 ? 10.288 -7.939 -11.641 1.00 79.88 185 GLN A N 1
ATOM 1394 C CA .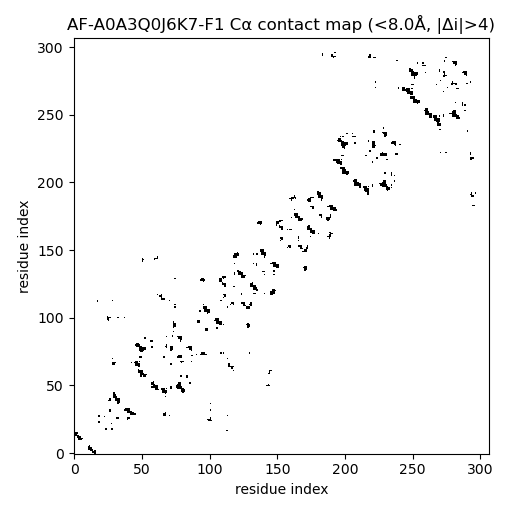 GLN A 1 185 ? 10.404 -9.180 -10.856 1.00 79.88 185 GLN A CA 1
ATOM 1395 C C . GLN A 1 185 ? 9.251 -9.362 -9.850 1.00 79.88 185 GLN A C 1
ATOM 1397 O O . GLN A 1 185 ? 8.775 -10.478 -9.649 1.00 79.88 185 GLN A O 1
ATOM 1402 N N . ASP A 1 186 ? 8.799 -8.270 -9.239 1.00 79.50 186 ASP A N 1
ATOM 1403 C CA . ASP A 1 186 ? 7.637 -8.211 -8.346 1.00 79.50 186 ASP A CA 1
ATOM 1404 C C . ASP A 1 186 ? 6.293 -8.137 -9.096 1.00 79.50 186 ASP A C 1
ATOM 1406 O O . ASP A 1 186 ? 5.239 -8.243 -8.478 1.00 79.50 186 ASP A O 1
ATOM 1410 N N . ARG A 1 187 ? 6.323 -8.007 -10.431 1.00 86.69 187 ARG A N 1
ATOM 1411 C CA . ARG A 1 187 ? 5.173 -7.823 -11.332 1.00 86.69 187 ARG A CA 1
ATOM 1412 C C . ARG A 1 187 ? 4.328 -6.581 -11.038 1.00 86.69 187 ARG A C 1
ATOM 1414 O O . ARG A 1 187 ? 3.197 -6.502 -11.512 1.00 86.69 187 ARG A O 1
ATOM 1421 N N . MET A 1 188 ? 4.864 -5.608 -10.305 1.00 84.06 188 MET A N 1
ATOM 1422 C CA . MET A 1 188 ? 4.151 -4.380 -9.926 1.00 84.06 188 MET A CA 1
ATOM 1423 C C . MET A 1 188 ? 4.344 -3.232 -10.924 1.00 84.06 188 MET A C 1
ATOM 1425 O O . MET A 1 188 ? 3.769 -2.162 -10.757 1.00 84.06 188 MET A O 1
ATOM 1429 N N . SER A 1 189 ? 5.164 -3.407 -11.960 1.00 83.88 189 SER A N 1
ATOM 1430 C CA . SER A 1 189 ? 5.420 -2.377 -12.970 1.00 83.88 189 SER A CA 1
ATOM 1431 C C . SER A 1 189 ? 5.787 -2.986 -14.322 1.00 83.88 189 SER A C 1
ATOM 1433 O O . SER A 1 189 ? 6.184 -4.148 -14.410 1.00 83.88 189 SER A O 1
ATOM 1435 N N . CYS A 1 190 ? 5.660 -2.189 -15.385 1.00 84.00 190 CYS A N 1
ATOM 1436 C CA . CYS A 1 190 ? 6.003 -2.586 -16.748 1.00 84.00 190 CYS A CA 1
ATOM 1437 C C . CYS A 1 190 ? 7.189 -1.780 -17.267 1.00 84.00 190 CYS A C 1
ATOM 1439 O O . CYS A 1 190 ? 7.187 -0.548 -17.254 1.00 84.00 190 CYS A O 1
ATOM 1441 N N . ILE A 1 191 ? 8.203 -2.491 -17.750 1.00 78.88 191 ILE A N 1
ATOM 1442 C CA . ILE A 1 191 ? 9.445 -1.911 -18.257 1.00 78.88 191 ILE A CA 1
ATOM 1443 C C . ILE A 1 191 ? 9.554 -2.118 -19.764 1.00 78.88 191 ILE A C 1
ATOM 1445 O O . ILE A 1 191 ? 9.122 -3.137 -20.301 1.00 78.88 191 ILE A O 1
ATOM 1449 N N . ASP A 1 192 ? 10.105 -1.121 -20.452 1.00 73.81 192 ASP A N 1
ATOM 1450 C CA . ASP A 1 192 ? 10.252 -1.134 -21.907 1.00 73.81 192 ASP A CA 1
ATOM 1451 C C . ASP A 1 192 ? 11.309 -2.166 -22.329 1.00 73.81 192 ASP A C 1
ATOM 1453 O O . ASP A 1 192 ? 12.499 -2.003 -22.049 1.00 73.81 192 ASP A O 1
ATOM 1457 N N . ALA A 1 193 ? 10.864 -3.222 -23.008 1.00 74.06 193 ALA A N 1
ATOM 1458 C CA . ALA A 1 193 ? 11.701 -4.279 -23.567 1.00 74.06 193 ALA A CA 1
ATOM 1459 C C . ALA A 1 193 ? 11.834 -4.178 -25.092 1.00 74.06 193 ALA A C 1
ATOM 1461 O O . ALA A 1 193 ? 12.392 -5.080 -25.726 1.00 74.06 193 ALA A O 1
ATOM 1462 N N . ARG A 1 194 ? 11.326 -3.103 -25.710 1.00 80.44 194 ARG A N 1
ATOM 1463 C CA . ARG A 1 194 ? 11.428 -2.915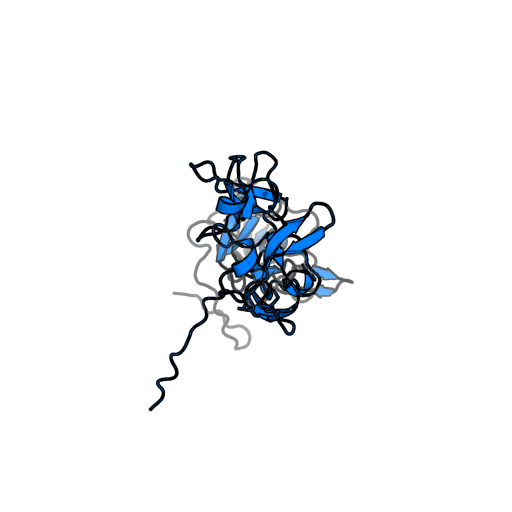 -27.156 1.00 80.44 194 ARG A CA 1
ATOM 1464 C C . ARG A 1 194 ? 12.897 -2.864 -27.550 1.00 80.44 194 ARG A C 1
ATOM 1466 O O . ARG A 1 194 ? 13.717 -2.233 -26.887 1.00 80.44 194 ARG A O 1
ATOM 1473 N N . GLN A 1 195 ? 13.224 -3.518 -28.658 1.00 84.75 195 GLN A N 1
ATOM 1474 C CA . GLN A 1 195 ? 14.572 -3.515 -29.214 1.00 84.75 195 GLN A CA 1
ATOM 1475 C C . GLN A 1 195 ? 14.674 -2.466 -30.323 1.00 84.75 195 GLN A C 1
ATOM 1477 O O . GLN A 1 195 ? 13.980 -2.534 -31.342 1.00 84.75 195 GLN A O 1
ATOM 1482 N N . GLY A 1 196 ? 15.563 -1.498 -30.129 1.00 86.25 196 GLY A N 1
ATOM 1483 C CA . GLY A 1 196 ? 15.786 -0.369 -31.026 1.00 86.25 196 GLY A CA 1
ATOM 1484 C C . GLY A 1 196 ? 17.212 -0.309 -31.563 1.00 86.25 196 GLY A C 1
ATOM 1485 O O . GLY A 1 196 ? 18.124 -0.969 -31.058 1.00 86.25 196 GLY A O 1
ATOM 1486 N N . SER A 1 197 ? 17.405 0.521 -32.587 1.00 91.12 197 SER A N 1
ATOM 1487 C CA . SER A 1 197 ? 18.734 0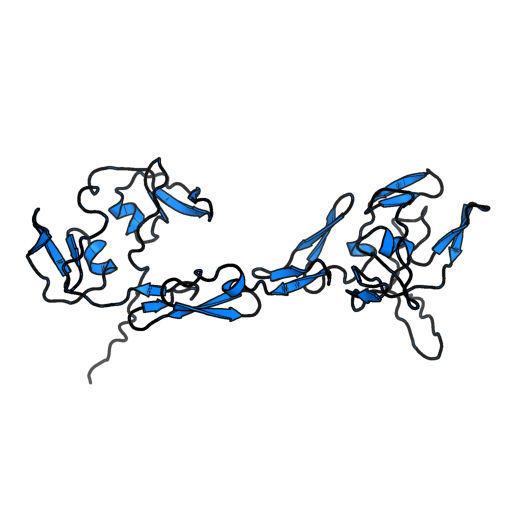.917 -33.056 1.00 91.12 197 SER A CA 1
ATOM 1488 C C . SER A 1 197 ? 19.457 1.716 -31.962 1.00 91.12 197 SER A C 1
ATOM 1490 O O . SER A 1 197 ? 18.884 2.654 -31.416 1.00 91.12 197 SER A O 1
ATOM 1492 N N . CYS A 1 198 ? 20.697 1.355 -31.626 1.00 90.50 198 CYS A N 1
ATOM 1493 C CA . CYS A 1 198 ? 21.515 2.091 -30.658 1.00 90.50 198 CYS A CA 1
ATOM 1494 C C . CYS A 1 198 ? 22.625 2.866 -31.371 1.00 90.50 198 CYS A C 1
ATOM 1496 O O . CYS A 1 198 ? 23.284 2.319 -32.257 1.00 90.50 198 CYS A O 1
ATOM 1498 N N . TYR A 1 199 ? 22.853 4.115 -30.970 1.00 91.19 199 TYR A N 1
ATOM 1499 C CA . TYR A 1 199 ? 23.821 5.013 -31.601 1.00 91.19 199 TYR A CA 1
ATOM 1500 C C . TYR A 1 199 ? 24.829 5.523 -30.578 1.00 91.19 199 TYR A C 1
ATOM 1502 O O . TYR A 1 199 ? 24.456 5.949 -29.482 1.00 91.19 199 TYR A O 1
ATOM 1510 N N . THR A 1 200 ? 26.116 5.493 -30.920 1.00 89.06 200 THR A N 1
ATOM 1511 C CA . THR A 1 200 ? 27.192 5.917 -30.004 1.00 89.06 200 THR A CA 1
ATOM 1512 C C . THR A 1 200 ? 27.546 7.397 -30.128 1.00 89.06 200 THR A C 1
ATOM 1514 O O . THR A 1 200 ? 28.268 7.922 -29.282 1.00 89.06 200 THR A O 1
ATOM 1517 N N . SER A 1 201 ? 27.014 8.094 -31.135 1.00 87.12 201 SER A N 1
ATOM 1518 C CA . SER A 1 201 ? 27.206 9.530 -31.333 1.00 87.12 201 SER A CA 1
ATOM 1519 C C . SER A 1 201 ? 25.893 10.198 -31.746 1.00 87.12 201 SER A C 1
ATOM 1521 O O . SER A 1 201 ? 25.130 9.647 -32.539 1.00 87.12 201 SER A O 1
ATOM 1523 N N . LEU A 1 202 ? 25.642 11.377 -31.183 1.00 87.38 202 LEU A N 1
ATOM 1524 C CA . LEU A 1 202 ? 24.526 12.258 -31.515 1.00 87.38 202 LEU A CA 1
ATOM 1525 C C . LEU A 1 202 ? 25.120 13.640 -31.797 1.00 87.38 202 LEU A C 1
ATOM 1527 O O . LEU A 1 202 ? 25.884 14.151 -30.973 1.00 87.38 202 LEU A O 1
ATOM 1531 N N . THR A 1 203 ? 24.839 14.209 -32.965 1.00 85.25 203 THR A N 1
ATOM 1532 C CA . THR A 1 203 ? 25.296 15.558 -33.321 1.00 85.25 203 THR A CA 1
ATOM 1533 C C . THR A 1 203 ? 24.377 16.634 -32.730 1.00 85.25 203 THR A C 1
ATOM 1535 O O . THR A 1 203 ? 23.269 16.341 -32.286 1.00 85.25 203 THR A O 1
ATOM 1538 N N . SER A 1 204 ? 24.828 17.893 -32.710 1.00 81.00 204 SER A N 1
ATOM 1539 C CA . SER A 1 204 ? 24.074 19.039 -32.162 1.00 81.00 204 SER A CA 1
ATOM 1540 C C . SER A 1 204 ? 22.738 19.311 -32.865 1.00 81.00 204 SER A C 1
ATOM 1542 O O . SER A 1 204 ? 21.867 19.967 -32.311 1.00 81.00 204 SER A O 1
ATOM 1544 N N . ASP A 1 205 ? 22.583 18.807 -34.083 1.00 83.88 205 ASP A N 1
ATOM 1545 C CA . ASP A 1 205 ? 21.391 18.846 -34.927 1.00 83.88 205 ASP A CA 1
ATOM 1546 C C . ASP A 1 205 ? 20.544 17.556 -34.834 1.00 83.88 205 ASP A C 1
ATOM 1548 O O . ASP A 1 205 ? 19.767 17.258 -35.735 1.00 83.88 205 ASP A O 1
ATOM 1552 N N . ASN A 1 206 ? 20.685 16.784 -33.747 1.00 80.62 206 ASN A N 1
ATOM 1553 C CA . ASN A 1 206 ? 19.951 15.539 -33.471 1.00 80.62 206 ASN A CA 1
ATOM 1554 C C . ASN A 1 206 ? 20.135 14.427 -34.520 1.00 80.62 206 ASN A C 1
ATOM 1556 O O . ASN A 1 206 ? 19.287 13.543 -34.641 1.00 80.62 206 ASN A O 1
ATOM 1560 N N . GLN A 1 207 ? 21.251 14.411 -35.257 1.00 88.81 207 GLN A N 1
ATOM 1561 C CA . GLN A 1 207 ? 21.544 13.299 -36.160 1.00 88.81 207 GLN A CA 1
ATOM 1562 C C . GLN A 1 207 ? 22.298 12.184 -35.436 1.00 88.81 207 GLN A C 1
ATOM 1564 O O . GLN A 1 207 ? 23.377 12.372 -34.863 1.00 88.81 207 GLN A O 1
ATOM 1569 N N . CYS A 1 208 ? 21.736 10.984 -35.512 1.00 90.25 208 CYS A N 1
ATOM 1570 C CA . CYS A 1 208 ? 22.343 9.772 -34.993 1.00 90.25 208 CYS A CA 1
ATOM 1571 C C . CYS A 1 208 ? 23.464 9.266 -35.904 1.00 90.25 208 CYS A C 1
ATOM 1573 O O . CYS A 1 208 ? 23.254 9.011 -37.090 1.00 90.25 208 CYS A O 1
ATOM 1575 N N . LYS A 1 209 ? 24.650 9.042 -35.335 1.00 90.25 209 LYS A N 1
ATOM 1576 C CA . LYS A 1 209 ? 25.807 8.459 -36.028 1.00 90.25 209 LYS A CA 1
ATOM 1577 C C . LYS A 1 209 ? 26.297 7.206 -35.307 1.00 90.25 209 LYS A C 1
ATOM 1579 O O . LYS A 1 209 ? 26.011 6.996 -34.128 1.00 90.25 209 LYS A O 1
ATOM 1584 N N . ASN A 1 210 ? 27.067 6.383 -36.020 1.00 90.75 210 ASN A N 1
ATOM 1585 C CA . ASN A 1 210 ? 27.689 5.164 -35.489 1.00 90.75 210 ASN A CA 1
ATOM 1586 C C . ASN A 1 210 ? 26.656 4.193 -34.886 1.00 90.75 210 ASN A C 1
ATOM 1588 O O . ASN A 1 210 ? 26.665 3.896 -33.688 1.00 90.75 210 ASN A O 1
ATOM 1592 N N . LYS A 1 211 ? 25.732 3.737 -35.739 1.00 92.19 211 LYS A N 1
ATOM 1593 C CA . LYS A 1 211 ? 24.721 2.733 -35.396 1.00 92.19 211 LYS A CA 1
ATOM 1594 C C . LYS A 1 211 ? 25.389 1.399 -35.061 1.00 92.19 211 LYS A C 1
ATOM 1596 O O . LYS A 1 211 ? 26.196 0.902 -35.844 1.00 92.19 211 LYS A O 1
ATOM 1601 N N . LEU A 1 212 ? 25.023 0.805 -33.929 1.00 88.69 212 LEU A N 1
ATOM 1602 C CA . LEU A 1 212 ? 25.462 -0.538 -33.567 1.00 88.69 212 LEU A CA 1
ATOM 1603 C C . LEU A 1 212 ? 24.726 -1.602 -34.404 1.00 88.69 212 LEU A C 1
ATOM 1605 O O . LEU A 1 212 ? 23.535 -1.443 -34.684 1.00 88.69 212 LEU A O 1
ATOM 1609 N N . PRO A 1 213 ? 25.404 -2.703 -34.779 1.00 87.81 213 PRO A N 1
ATOM 1610 C CA . PRO A 1 213 ? 24.804 -3.781 -35.569 1.00 87.81 213 PRO A CA 1
ATOM 1611 C C . PRO A 1 213 ? 23.771 -4.606 -34.783 1.00 87.81 213 PRO A C 1
ATOM 1613 O O . PRO A 1 213 ? 22.905 -5.236 -35.382 1.00 87.81 213 PRO A O 1
ATOM 1616 N N . ILE A 1 214 ? 23.831 -4.581 -33.449 1.00 86.75 214 ILE A N 1
ATOM 1617 C CA . ILE A 1 214 ? 22.866 -5.242 -32.565 1.00 86.75 214 ILE A CA 1
ATOM 1618 C C . ILE A 1 214 ? 21.727 -4.291 -32.186 1.00 86.75 214 ILE A C 1
ATOM 1620 O O . ILE A 1 214 ? 21.953 -3.112 -31.898 1.00 86.75 214 ILE A O 1
ATOM 1624 N N . ARG A 1 215 ? 20.495 -4.809 -32.150 1.00 87.25 215 ARG A N 1
ATOM 1625 C CA . ARG A 1 215 ? 19.353 -4.082 -31.581 1.00 87.25 215 ARG A CA 1
ATOM 1626 C C . ARG A 1 215 ? 19.352 -4.280 -30.070 1.00 87.25 215 ARG A C 1
ATOM 1628 O O . ARG A 1 215 ? 19.466 -5.404 -29.591 1.00 87.25 215 ARG A O 1
ATOM 1635 N N . LEU A 1 216 ? 19.239 -3.185 -29.330 1.00 84.94 216 LEU A N 1
ATOM 1636 C CA . LEU A 1 216 ? 19.328 -3.166 -27.869 1.00 84.94 216 LEU A CA 1
ATOM 1637 C C . LEU A 1 216 ? 18.065 -2.556 -27.272 1.00 84.94 216 LEU A C 1
ATOM 1639 O O . LEU A 1 216 ? 17.385 -1.769 -27.935 1.00 84.94 216 LEU A O 1
ATOM 1643 N N . SER A 1 217 ? 17.764 -2.877 -26.014 1.00 83.50 217 SER A N 1
ATOM 1644 C CA . SER A 1 217 ? 16.750 -2.130 -25.268 1.00 83.50 217 SER A CA 1
ATOM 1645 C C . SER A 1 217 ? 17.211 -0.687 -25.040 1.00 83.50 217 SER A C 1
ATOM 1647 O O . SER A 1 217 ? 18.409 -0.376 -25.104 1.00 83.50 217 SER A O 1
ATOM 1649 N N . ARG A 1 218 ? 16.268 0.220 -24.751 1.00 82.19 218 ARG A N 1
ATOM 1650 C CA . ARG A 1 218 ? 16.608 1.612 -24.407 1.00 82.19 218 ARG A CA 1
ATOM 1651 C C . ARG A 1 218 ? 17.562 1.671 -23.220 1.00 82.19 218 ARG A C 1
ATOM 1653 O O . ARG A 1 218 ? 18.456 2.517 -23.190 1.00 82.19 218 ARG A O 1
ATOM 1660 N N . LYS A 1 219 ? 17.397 0.737 -22.280 1.00 78.19 219 LYS A N 1
ATOM 1661 C CA . LYS A 1 219 ? 18.275 0.573 -21.130 1.00 78.19 219 LYS A CA 1
ATOM 1662 C C . LYS A 1 219 ? 19.675 0.163 -21.536 1.00 78.19 219 LYS A C 1
ATOM 1664 O O . LYS A 1 219 ? 20.607 0.907 -21.258 1.00 78.19 219 LYS A O 1
ATOM 1669 N N . ASP A 1 220 ? 19.824 -0.964 -22.219 1.00 81.50 220 ASP A N 1
ATOM 1670 C CA . ASP A 1 220 ? 21.146 -1.503 -22.553 1.00 81.50 220 ASP A CA 1
ATOM 1671 C C . ASP A 1 220 ? 21.948 -0.521 -23.410 1.00 81.50 220 ASP A C 1
ATOM 1673 O O . ASP A 1 220 ? 23.156 -0.381 -23.237 1.00 81.50 220 ASP A O 1
ATOM 1677 N N . CYS A 1 221 ? 21.260 0.230 -24.275 1.00 86.25 221 CYS A N 1
ATOM 1678 C CA . CYS A 1 221 ? 21.869 1.318 -25.020 1.00 86.25 221 CYS A CA 1
ATOM 1679 C C . CYS A 1 221 ? 22.287 2.480 -24.098 1.00 86.25 221 CYS A C 1
ATOM 1681 O O . CYS A 1 221 ? 23.479 2.744 -23.955 1.00 86.25 221 CYS A O 1
ATOM 1683 N N . CYS A 1 222 ? 21.341 3.170 -23.446 1.00 84.62 222 CYS A N 1
ATOM 1684 C CA . CYS A 1 222 ? 21.622 4.423 -22.729 1.00 84.62 222 CYS A CA 1
ATOM 1685 C C . CYS A 1 222 ? 22.420 4.240 -21.423 1.00 84.62 222 CYS A C 1
ATOM 1687 O O . CYS A 1 222 ? 23.189 5.126 -21.037 1.00 84.62 222 CYS A O 1
ATOM 1689 N N . CYS A 1 223 ? 22.257 3.103 -20.744 1.00 81.50 223 CYS A N 1
ATOM 1690 C CA . CYS A 1 223 ? 22.971 2.759 -19.512 1.00 81.50 223 CYS A CA 1
ATOM 1691 C C . CYS A 1 223 ? 24.311 2.066 -19.755 1.00 81.50 223 CYS A C 1
ATOM 1693 O O . CYS A 1 223 ? 25.079 1.858 -18.816 1.00 81.50 223 CYS A O 1
ATOM 1695 N N . GLY A 1 224 ? 24.629 1.733 -21.001 1.00 78.81 224 GLY A N 1
ATOM 1696 C CA . GLY A 1 224 ? 25.891 1.108 -21.324 1.00 78.81 224 GLY A CA 1
ATOM 1697 C C . GLY A 1 224 ? 27.099 2.011 -21.058 1.00 78.81 224 GLY A C 1
ATOM 1698 O O . GLY A 1 224 ? 27.087 3.221 -21.319 1.00 78.81 224 GLY A O 1
ATOM 1699 N N . LYS A 1 225 ? 28.179 1.417 -20.543 1.00 72.69 225 LYS A N 1
ATOM 1700 C CA . LYS A 1 225 ? 29.440 2.124 -20.291 1.00 72.69 225 LYS A CA 1
ATOM 1701 C C . LYS A 1 225 ? 30.069 2.529 -21.627 1.00 72.69 225 LYS A C 1
ATOM 1703 O O . LYS A 1 225 ? 30.370 1.669 -22.445 1.00 72.69 225 LYS A O 1
ATOM 1708 N N . ASN A 1 226 ? 30.254 3.834 -21.845 1.00 69.75 226 ASN A N 1
ATOM 1709 C CA . ASN A 1 226 ? 30.779 4.422 -23.091 1.00 69.75 226 ASN A CA 1
ATOM 1710 C C . ASN A 1 226 ? 29.968 4.115 -24.368 1.00 69.75 226 ASN A C 1
ATOM 1712 O O . ASN A 1 226 ? 30.472 4.295 -25.474 1.00 69.75 226 ASN A O 1
ATOM 1716 N N . MET A 1 227 ? 28.708 3.696 -24.230 1.00 73.19 227 MET A N 1
ATOM 1717 C CA . MET A 1 227 ? 27.781 3.482 -25.344 1.00 73.19 227 MET A CA 1
ATOM 1718 C C . MET A 1 227 ? 26.449 4.211 -25.103 1.00 73.19 227 MET A C 1
ATOM 1720 O O . MET A 1 227 ? 26.178 4.663 -23.989 1.00 73.19 227 MET A O 1
ATOM 1724 N N . GLY A 1 228 ? 25.675 4.381 -26.181 1.00 77.12 228 GLY A N 1
ATOM 1725 C CA . GLY A 1 228 ? 24.329 4.963 -26.186 1.00 77.12 228 GLY A CA 1
ATOM 1726 C C . GLY A 1 228 ? 24.255 6.462 -25.916 1.00 77.12 228 GLY A C 1
ATOM 1727 O O . GLY A 1 228 ? 24.108 6.907 -24.779 1.00 77.12 228 GLY A O 1
ATOM 1728 N N . LYS A 1 229 ? 24.293 7.248 -26.993 1.00 87.38 229 LYS A N 1
ATOM 1729 C CA . LYS A 1 229 ? 23.890 8.663 -26.997 1.00 87.38 229 LYS A CA 1
ATOM 1730 C C . LYS A 1 229 ? 22.452 8.826 -27.483 1.00 87.38 229 LYS A C 1
ATOM 1732 O O . LYS A 1 229 ? 21.739 9.691 -26.990 1.00 87.38 229 LYS A O 1
ATOM 1737 N N . ALA A 1 230 ? 21.994 7.952 -28.369 1.00 88.88 230 ALA A N 1
ATOM 1738 C CA . ALA A 1 230 ? 20.609 7.931 -28.813 1.00 88.88 230 ALA A CA 1
ATOM 1739 C C . ALA A 1 230 ? 20.137 6.502 -29.082 1.00 88.88 230 ALA A C 1
ATOM 1741 O O . ALA A 1 230 ? 20.945 5.595 -29.311 1.00 88.88 230 ALA A O 1
ATOM 1742 N N . TRP A 1 231 ? 18.824 6.308 -29.031 1.00 90.25 231 TRP A N 1
ATOM 1743 C CA . TRP A 1 231 ? 18.179 5.008 -29.112 1.00 90.25 231 TRP A CA 1
ATOM 1744 C C . TRP A 1 231 ? 16.859 5.063 -29.890 1.00 90.25 231 TRP A C 1
ATOM 1746 O O . TRP A 1 231 ? 16.117 6.038 -29.817 1.00 90.25 231 TRP A O 1
ATOM 1756 N N . GLY A 1 232 ? 16.535 3.972 -30.582 1.00 87.88 232 GLY A N 1
ATOM 1757 C CA . GLY A 1 232 ? 15.293 3.804 -31.332 1.00 87.88 232 GLY A CA 1
ATOM 1758 C C . GLY A 1 232 ? 15.441 4.190 -32.801 1.00 87.88 232 GLY A C 1
ATOM 1759 O O . GLY A 1 232 ? 16.393 4.857 -33.199 1.00 87.88 232 GLY A O 1
ATOM 1760 N N . ASP A 1 233 ? 14.504 3.741 -33.630 1.00 83.62 233 ASP A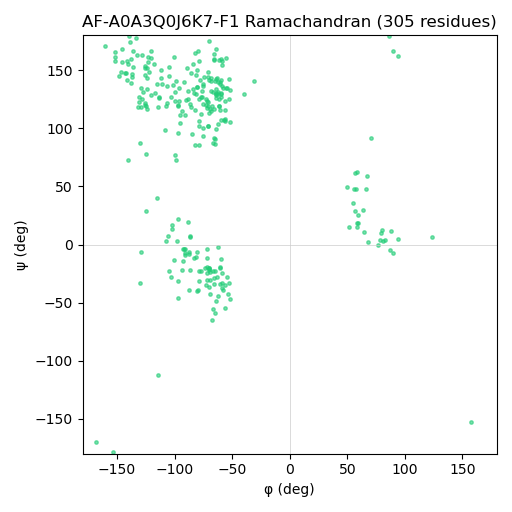 N 1
ATOM 1761 C CA . ASP A 1 233 ? 14.546 4.030 -35.069 1.00 83.62 233 ASP A CA 1
ATOM 1762 C C . ASP A 1 233 ? 14.260 5.519 -35.366 1.00 83.62 233 ASP A C 1
ATOM 1764 O O . ASP A 1 233 ? 14.733 6.041 -36.369 1.00 83.62 233 ASP A O 1
ATOM 1768 N N . GLU A 1 234 ? 13.622 6.226 -34.425 1.00 84.69 234 GLU A N 1
ATOM 1769 C CA . GLU A 1 234 ? 13.397 7.682 -34.437 1.00 84.69 234 GLU A CA 1
ATOM 1770 C C . GLU A 1 234 ? 14.550 8.509 -33.833 1.00 84.69 234 GLU A C 1
ATOM 1772 O O . GLU A 1 234 ? 14.409 9.715 -33.660 1.00 84.69 234 GLU A O 1
ATOM 1777 N N . CYS A 1 235 ? 15.695 7.899 -33.498 1.00 87.31 235 CYS A N 1
ATOM 1778 C CA . CYS A 1 235 ? 16.858 8.620 -32.957 1.00 87.31 235 CYS A CA 1
ATOM 1779 C C . CYS A 1 235 ? 16.552 9.421 -31.665 1.00 87.31 235 CYS A C 1
ATOM 1781 O O . CYS A 1 235 ? 16.928 10.582 -31.512 1.00 87.31 235 CYS A O 1
ATOM 1783 N N . LEU A 1 236 ? 15.884 8.804 -30.685 1.00 87.25 236 LEU A N 1
ATOM 1784 C CA . LEU A 1 236 ? 15.569 9.476 -29.422 1.00 87.25 236 LEU A CA 1
ATOM 1785 C C . LEU A 1 236 ? 16.828 9.646 -28.568 1.00 87.25 236 LEU A C 1
ATOM 1787 O O . LEU A 1 236 ? 17.512 8.675 -28.233 1.00 87.25 236 LEU A O 1
ATOM 1791 N N . GLN A 1 237 ? 17.106 10.881 -28.160 1.00 87.00 237 GLN A N 1
ATOM 1792 C CA . GLN A 1 237 ? 18.223 11.209 -27.282 1.00 87.00 237 GLN A CA 1
ATOM 1793 C C . GLN A 1 237 ? 18.130 10.469 -25.932 1.00 87.00 237 GLN A C 1
ATOM 1795 O O . GLN A 1 237 ? 17.073 10.392 -25.296 1.00 87.00 237 GLN A O 1
ATOM 1800 N N . CYS A 1 238 ? 19.262 9.936 -25.461 1.00 85.50 238 CYS A N 1
ATOM 1801 C CA . CYS A 1 238 ? 19.351 9.363 -24.122 1.00 85.50 238 CYS A CA 1
ATOM 1802 C C . CYS A 1 238 ? 19.232 10.469 -23.049 1.00 85.50 238 CYS A C 1
ATOM 1804 O O . CYS A 1 238 ? 19.823 11.539 -23.190 1.00 85.50 238 CYS A O 1
ATOM 1806 N N . PRO A 1 239 ? 18.523 10.225 -21.936 1.00 77.12 239 PRO A N 1
ATOM 1807 C CA . PRO A 1 239 ? 18.122 11.276 -20.992 1.00 77.12 239 PRO A CA 1
ATOM 1808 C C . PRO A 1 239 ? 19.256 11.869 -20.132 1.00 77.12 239 PRO A C 1
ATOM 1810 O O . PRO A 1 239 ? 19.000 12.782 -19.360 1.00 77.12 239 PRO A O 1
ATOM 1813 N N . MET A 1 240 ? 20.492 11.366 -20.233 1.00 72.06 240 MET A N 1
ATOM 1814 C CA . MET A 1 240 ? 21.632 11.784 -19.394 1.00 72.06 240 MET A CA 1
ATOM 1815 C C . MET A 1 240 ? 22.845 12.250 -20.221 1.00 72.06 240 MET A C 1
ATOM 1817 O O . MET A 1 240 ? 23.987 12.099 -19.795 1.00 72.06 240 MET A O 1
ATOM 1821 N N . ILE A 1 241 ? 22.635 12.790 -21.431 1.00 64.81 241 ILE A N 1
ATOM 1822 C CA . ILE A 1 241 ? 23.746 13.354 -22.217 1.00 64.81 241 ILE A CA 1
ATOM 1823 C C . ILE A 1 241 ? 24.343 14.567 -21.490 1.00 64.81 241 ILE A C 1
ATOM 1825 O O . ILE A 1 241 ? 23.639 15.529 -21.212 1.00 64.81 241 ILE A O 1
ATOM 1829 N N . GLY A 1 242 ? 25.660 14.546 -21.260 1.00 60.38 242 GLY A N 1
ATOM 1830 C CA . GLY A 1 242 ? 26.428 15.718 -20.817 1.00 60.38 242 GLY A CA 1
ATOM 1831 C C . GLY A 1 242 ? 26.528 15.909 -19.300 1.00 60.38 242 GLY A C 1
ATOM 1832 O O . GLY A 1 242 ? 27.313 16.739 -18.857 1.00 60.38 242 GLY A O 1
ATOM 1833 N N . GLU A 1 243 ? 25.816 15.111 -18.499 1.00 61.53 243 GLU A N 1
ATOM 1834 C CA . GLU A 1 243 ? 25.867 15.167 -17.024 1.00 61.53 243 GLU A CA 1
ATOM 1835 C C . GLU A 1 243 ? 26.803 14.116 -16.399 1.00 61.53 243 GLU A C 1
ATOM 1837 O O . GLU A 1 243 ? 26.939 14.045 -15.178 1.00 61.53 243 GLU A O 1
ATOM 1842 N N . ASP A 1 244 ? 27.500 13.334 -17.229 1.00 62.31 244 ASP A N 1
ATOM 1843 C CA . ASP A 1 244 ? 28.401 12.249 -16.810 1.00 62.31 244 ASP A CA 1
ATOM 1844 C C . ASP A 1 244 ? 29.579 12.739 -15.930 1.00 62.31 244 ASP A C 1
ATOM 1846 O O . ASP A 1 244 ? 30.177 11.950 -15.202 1.00 62.31 244 ASP A O 1
ATOM 1850 N N . ALA A 1 245 ? 29.906 14.039 -15.959 1.00 60.47 245 ALA A N 1
ATOM 1851 C CA . ALA A 1 245 ? 31.011 14.625 -15.192 1.00 60.47 245 ALA A CA 1
ATOM 1852 C C . ALA A 1 245 ? 30.600 15.207 -13.825 1.00 60.47 245 ALA A C 1
ATOM 1854 O O . ALA A 1 245 ? 31.449 15.354 -12.942 1.00 60.47 245 ALA A O 1
ATOM 1855 N N . ARG A 1 246 ? 29.321 15.559 -13.619 1.00 75.44 246 ARG A N 1
ATOM 1856 C CA . ARG A 1 246 ? 28.872 16.196 -12.372 1.00 75.44 246 ARG A CA 1
ATOM 1857 C C . ARG A 1 246 ? 28.548 15.118 -11.345 1.00 75.44 246 ARG A C 1
ATOM 1859 O O . ARG A 1 246 ? 27.644 14.315 -11.544 1.00 75.44 246 ARG A O 1
ATOM 1866 N N . GLN A 1 247 ? 29.270 15.113 -10.230 1.00 84.06 247 GLN A N 1
ATOM 1867 C CA . GLN A 1 247 ? 28.968 14.230 -9.105 1.00 84.06 247 GLN A CA 1
ATOM 1868 C C . GLN A 1 247 ? 27.883 14.846 -8.216 1.00 84.06 247 GLN A C 1
ATOM 1870 O O . GLN A 1 247 ? 27.953 16.023 -7.862 1.00 84.06 247 GLN A O 1
ATOM 1875 N N . GLY A 1 248 ? 26.893 14.041 -7.837 1.00 86.19 248 GLY A N 1
ATOM 1876 C CA . GLY A 1 248 ? 25.760 14.458 -7.015 1.00 86.19 248 GLY A CA 1
ATOM 1877 C C . GLY A 1 248 ? 25.381 13.425 -5.958 1.00 86.19 248 GLY A C 1
ATOM 1878 O O . GLY A 1 248 ? 25.936 12.325 -5.893 1.00 86.19 248 GLY A O 1
ATOM 1879 N N . SER A 1 249 ? 24.434 13.808 -5.103 1.00 89.62 249 SER A N 1
ATOM 1880 C CA . SER A 1 249 ? 23.807 12.919 -4.123 1.00 89.62 249 SER A CA 1
ATOM 1881 C C . SER A 1 249 ? 22.939 11.876 -4.846 1.00 89.62 249 SER A C 1
ATOM 1883 O O . SER A 1 249 ? 22.166 12.241 -5.724 1.00 89.62 249 SER A O 1
ATOM 1885 N N . CYS A 1 250 ? 23.058 10.592 -4.500 1.00 88.31 250 CYS A N 1
ATOM 1886 C CA . CYS A 1 250 ? 22.248 9.510 -5.075 1.00 88.31 250 CYS A CA 1
ATOM 1887 C C . CYS A 1 250 ? 21.366 8.876 -3.994 1.00 88.31 250 CYS A C 1
ATOM 1889 O O . CYS A 1 250 ? 21.837 8.652 -2.877 1.00 88.31 250 CYS A O 1
ATOM 1891 N N . TYR A 1 251 ? 20.109 8.578 -4.319 1.00 89.75 251 TYR A N 1
ATOM 1892 C CA . TYR A 1 251 ? 19.101 8.095 -3.374 1.00 89.75 251 TYR A CA 1
ATOM 1893 C C . TYR A 1 251 ? 18.434 6.830 -3.903 1.00 89.75 251 TYR A C 1
ATOM 1895 O O . TYR A 1 251 ? 18.053 6.780 -5.070 1.00 89.75 251 TYR A O 1
ATOM 1903 N N . THR A 1 252 ? 18.267 5.807 -3.064 1.00 86.00 252 THR A N 1
ATOM 1904 C CA . THR A 1 252 ? 17.701 4.510 -3.490 1.00 86.00 252 THR A CA 1
ATOM 1905 C C . THR A 1 252 ? 16.190 4.403 -3.303 1.00 86.00 252 THR A C 1
ATOM 1907 O O . THR A 1 252 ? 15.590 3.412 -3.707 1.00 86.00 252 THR A O 1
ATOM 1910 N N . SER A 1 253 ? 15.552 5.417 -2.715 1.00 79.75 253 SER A N 1
ATOM 1911 C CA . SER A 1 253 ? 14.106 5.459 -2.515 1.00 79.75 253 SER A CA 1
ATOM 1912 C C . SER A 1 253 ? 13.575 6.869 -2.748 1.00 79.75 253 SER A C 1
ATOM 1914 O O . SER A 1 253 ? 14.194 7.847 -2.333 1.00 79.75 253 SER A O 1
ATOM 1916 N N . LEU A 1 254 ? 12.399 6.956 -3.364 1.00 81.00 254 LEU A N 1
ATOM 1917 C CA . LEU A 1 254 ? 11.636 8.187 -3.556 1.00 81.00 254 LEU A CA 1
ATOM 1918 C C . LEU A 1 254 ? 10.219 7.941 -3.024 1.00 81.00 254 LEU A C 1
ATOM 1920 O O . LEU A 1 254 ? 9.647 6.891 -3.312 1.00 81.00 254 LEU A O 1
ATOM 1924 N N . THR A 1 255 ? 9.687 8.836 -2.193 1.00 77.88 255 THR A N 1
ATOM 1925 C CA . THR A 1 255 ? 8.285 8.747 -1.746 1.00 77.88 255 THR A CA 1
ATOM 1926 C C . THR A 1 255 ? 7.334 9.283 -2.816 1.00 77.88 255 THR A C 1
ATOM 1928 O O . THR A 1 255 ? 7.763 9.975 -3.737 1.00 77.88 255 THR A O 1
ATOM 1931 N N . SER A 1 256 ? 6.034 9.011 -2.670 1.00 70.38 256 SER A N 1
ATOM 1932 C CA . SER A 1 256 ? 4.970 9.591 -3.507 1.00 70.38 256 SER A CA 1
ATOM 1933 C C . SER A 1 256 ? 4.989 11.127 -3.534 1.00 70.38 256 SER A C 1
ATOM 1935 O O . SER A 1 256 ? 4.638 11.722 -4.545 1.00 70.38 256 SER A O 1
ATOM 1937 N N . ASP A 1 257 ? 5.481 11.766 -2.467 1.00 75.81 257 ASP A N 1
ATOM 1938 C CA . ASP A 1 257 ? 5.634 13.227 -2.359 1.00 75.81 257 ASP A CA 1
ATOM 1939 C C . ASP A 1 257 ? 6.984 13.745 -2.901 1.00 75.81 257 ASP A C 1
ATOM 1941 O O . ASP A 1 257 ? 7.441 14.819 -2.510 1.00 75.81 257 ASP A O 1
ATOM 1945 N N . ASN A 1 258 ? 7.676 12.968 -3.743 1.00 74.56 258 ASN A N 1
ATOM 1946 C CA . ASN A 1 258 ? 9.008 13.279 -4.282 1.00 74.56 258 ASN A CA 1
ATOM 1947 C C . ASN A 1 258 ? 10.093 13.530 -3.216 1.00 74.56 258 ASN A C 1
ATOM 1949 O O . ASN A 1 258 ? 11.062 14.248 -3.463 1.00 74.56 258 ASN A O 1
ATOM 1953 N N . GLN A 1 259 ? 9.983 12.924 -2.029 1.00 85.56 259 GLN A N 1
ATOM 1954 C CA . GLN A 1 259 ? 11.032 13.036 -1.015 1.00 85.56 259 GLN A CA 1
ATOM 1955 C C . GLN A 1 259 ? 12.068 11.924 -1.168 1.00 85.56 259 GLN A C 1
ATOM 1957 O O . GLN A 1 259 ? 11.761 10.729 -1.115 1.00 85.56 259 GLN A O 1
ATOM 1962 N N . CYS A 1 260 ? 13.324 12.331 -1.311 1.00 87.00 260 CYS A N 1
ATOM 1963 C CA . CYS A 1 260 ? 14.468 11.438 -1.404 1.00 87.00 260 CYS A CA 1
ATOM 1964 C C . CYS A 1 260 ? 14.786 10.782 -0.058 1.00 87.00 260 CYS A C 1
ATOM 1966 O O . CYS A 1 260 ? 15.079 11.460 0.928 1.00 87.00 260 CYS A O 1
ATOM 1968 N N . LYS A 1 261 ? 14.812 9.449 -0.032 1.00 87.31 261 LYS A N 1
ATOM 1969 C CA . LYS A 1 261 ? 15.219 8.643 1.126 1.00 87.31 261 LYS A CA 1
ATOM 1970 C C . LYS A 1 261 ? 16.410 7.755 0.773 1.00 87.31 261 LYS A C 1
ATOM 1972 O O . LYS A 1 261 ? 16.678 7.482 -0.395 1.00 87.31 261 LYS A O 1
ATOM 1977 N N . ASN A 1 262 ? 17.118 7.286 1.800 1.00 88.50 262 ASN A N 1
ATOM 1978 C CA . ASN A 1 262 ? 18.247 6.358 1.668 1.00 88.50 262 ASN A CA 1
ATOM 1979 C C . ASN A 1 262 ? 19.371 6.911 0.772 1.00 88.50 262 ASN A C 1
ATOM 1981 O O . ASN A 1 262 ? 19.686 6.365 -0.288 1.00 88.50 262 ASN A O 1
ATOM 1985 N N . LYS A 1 263 ? 19.963 8.032 1.201 1.00 90.56 263 LYS A N 1
ATOM 1986 C CA . LYS A 1 263 ? 21.114 8.651 0.534 1.00 90.56 263 LYS A CA 1
ATOM 1987 C C . LYS A 1 263 ? 22.330 7.725 0.598 1.00 90.56 263 LYS A C 1
ATOM 1989 O O . LYS A 1 263 ? 22.712 7.287 1.681 1.00 90.56 263 LYS A O 1
ATOM 1994 N N . LEU A 1 264 ? 22.964 7.468 -0.543 1.00 86.56 264 LEU A N 1
ATOM 1995 C CA . LEU A 1 264 ? 24.223 6.730 -0.594 1.00 86.56 264 LEU A CA 1
ATOM 1996 C C . LEU A 1 264 ? 25.377 7.574 -0.019 1.00 86.56 264 LEU A C 1
ATOM 1998 O O . LEU A 1 264 ? 25.422 8.786 -0.244 1.00 86.56 264 LEU A O 1
ATOM 2002 N N . PRO A 1 265 ? 26.346 6.949 0.677 1.00 86.62 265 PRO A N 1
ATOM 2003 C CA . PRO A 1 265 ? 27.495 7.651 1.255 1.00 86.62 265 PRO A CA 1
ATOM 2004 C C . PRO A 1 265 ? 28.504 8.135 0.199 1.00 86.62 265 PRO A C 1
ATOM 2006 O O . PRO A 1 265 ? 29.401 8.913 0.510 1.00 86.62 265 PRO A O 1
ATOM 2009 N N . ILE A 1 266 ? 28.362 7.684 -1.049 1.00 86.62 266 ILE A N 1
ATOM 2010 C CA . ILE A 1 266 ? 29.211 8.055 -2.180 1.00 86.62 266 ILE A CA 1
ATOM 2011 C C . ILE A 1 266 ? 28.480 9.025 -3.109 1.00 86.62 266 ILE A C 1
ATOM 2013 O O . ILE A 1 266 ? 27.271 8.909 -3.324 1.00 86.62 266 ILE A O 1
ATOM 2017 N N . ARG A 1 267 ? 29.224 9.969 -3.693 1.00 86.31 267 ARG A N 1
ATOM 2018 C CA . ARG A 1 267 ? 28.709 10.823 -4.767 1.00 86.31 267 ARG A CA 1
ATOM 2019 C C . ARG A 1 267 ? 28.936 10.153 -6.114 1.00 86.31 267 ARG A C 1
ATOM 2021 O O . ARG A 1 267 ? 30.029 9.674 -6.396 1.00 86.31 267 ARG A O 1
ATOM 2028 N N . LEU A 1 268 ? 27.890 10.125 -6.931 1.00 83.56 268 LEU A N 1
ATOM 2029 C CA . LEU A 1 268 ? 27.866 9.443 -8.224 1.00 83.56 268 LEU A CA 1
ATOM 2030 C C . LEU A 1 268 ? 27.452 10.422 -9.320 1.00 83.56 268 LEU A C 1
ATOM 2032 O O . LEU A 1 268 ? 26.730 11.389 -9.052 1.00 83.56 268 LEU A O 1
ATOM 2036 N N . SER A 1 269 ? 27.887 10.164 -10.554 1.00 83.94 269 SER A N 1
ATOM 2037 C CA . SER A 1 269 ? 27.282 10.817 -11.716 1.00 83.94 269 SER A CA 1
ATOM 2038 C C . SER A 1 269 ? 25.804 10.429 -11.809 1.00 83.94 269 SER A C 1
ATOM 2040 O O . SER A 1 269 ? 25.384 9.400 -11.262 1.00 83.94 269 SER A O 1
ATOM 2042 N N . ARG A 1 270 ? 24.990 11.231 -12.502 1.00 81.56 270 ARG A N 1
ATOM 2043 C CA . ARG A 1 270 ? 23.572 10.893 -12.700 1.00 81.56 270 ARG A CA 1
ATOM 2044 C C . ARG A 1 270 ? 23.417 9.541 -13.392 1.00 81.56 270 ARG A C 1
ATOM 2046 O O . ARG A 1 270 ? 22.580 8.738 -12.986 1.00 81.56 270 ARG A O 1
ATOM 2053 N N . LYS A 1 271 ? 24.287 9.259 -14.367 1.00 80.00 271 LYS A N 1
ATOM 2054 C CA . LYS A 1 271 ? 24.330 7.983 -15.083 1.00 80.00 271 LYS A CA 1
ATOM 2055 C C . LYS A 1 271 ? 24.683 6.820 -14.160 1.00 80.00 271 LYS A C 1
ATOM 2057 O O . LYS A 1 271 ? 23.943 5.844 -14.140 1.00 80.00 271 LYS A O 1
ATOM 2062 N N . ASP A 1 272 ? 25.730 6.931 -13.347 1.00 81.25 272 ASP A N 1
ATOM 2063 C CA . ASP A 1 272 ? 26.120 5.852 -12.426 1.00 81.25 272 ASP A CA 1
ATOM 2064 C C . ASP A 1 272 ? 25.071 5.611 -11.330 1.00 81.25 272 ASP A C 1
ATOM 2066 O O . ASP A 1 272 ? 24.845 4.471 -10.927 1.00 81.25 272 ASP A O 1
ATOM 2070 N N . CYS A 1 273 ? 24.397 6.672 -10.876 1.00 84.06 273 CYS A N 1
ATOM 2071 C CA . CYS A 1 273 ? 23.293 6.572 -9.927 1.00 84.06 273 CYS A CA 1
ATOM 2072 C C . CYS A 1 273 ? 22.081 5.858 -10.546 1.00 84.06 273 CYS A C 1
ATOM 2074 O O . CYS A 1 273 ? 21.634 4.841 -10.019 1.00 84.06 273 CYS A O 1
ATOM 2076 N N . CYS A 1 274 ? 21.567 6.344 -11.680 1.00 81.44 274 CYS A N 1
ATOM 2077 C CA . CYS A 1 274 ? 20.322 5.844 -12.267 1.00 81.44 274 CYS A CA 1
ATOM 2078 C C . CYS A 1 274 ? 20.484 4.520 -13.044 1.00 81.44 274 CYS A C 1
ATOM 2080 O O . CYS A 1 274 ? 19.510 3.796 -13.208 1.00 81.44 274 CYS A O 1
ATOM 2082 N N . CYS A 1 275 ? 21.690 4.177 -13.516 1.00 79.75 275 CYS A N 1
ATOM 2083 C CA . CYS A 1 275 ? 21.964 2.950 -14.282 1.00 79.75 275 CYS A CA 1
ATOM 2084 C C . CYS A 1 275 ? 22.746 1.874 -13.506 1.00 79.75 275 CYS A C 1
ATOM 2086 O O . CYS A 1 275 ? 23.114 0.848 -14.081 1.00 79.75 275 CYS A O 1
ATOM 2088 N N . GLY A 1 276 ? 23.044 2.098 -12.223 1.00 72.25 276 GLY A N 1
ATOM 2089 C CA . GLY A 1 276 ? 23.779 1.147 -11.392 1.00 72.25 276 GLY A CA 1
ATOM 2090 C C . GLY A 1 276 ? 23.023 -0.166 -11.133 1.00 72.25 276 GLY A C 1
ATOM 2091 O O . GLY A 1 276 ? 21.807 -0.253 -11.282 1.00 72.25 276 GLY A O 1
ATOM 2092 N N . LYS A 1 277 ? 23.756 -1.190 -10.670 1.00 57.91 277 LYS A N 1
ATOM 2093 C CA . LYS A 1 277 ? 23.266 -2.564 -10.403 1.00 57.91 277 LYS A CA 1
ATOM 2094 C C . LYS A 1 277 ? 22.137 -2.652 -9.350 1.00 57.91 277 LYS A C 1
ATOM 2096 O O . LYS A 1 277 ? 21.522 -3.697 -9.220 1.00 57.91 277 LYS A O 1
ATOM 2101 N N . ASN A 1 278 ? 21.890 -1.562 -8.619 1.00 60.50 278 ASN A N 1
ATOM 2102 C CA . ASN A 1 278 ? 20.776 -1.332 -7.695 1.00 60.50 278 ASN A CA 1
ATOM 2103 C C . ASN A 1 278 ? 20.327 0.128 -7.882 1.00 60.50 278 ASN A C 1
ATOM 2105 O O . ASN A 1 278 ? 20.705 0.985 -7.085 1.00 60.50 278 ASN A O 1
ATOM 2109 N N . MET A 1 279 ? 19.660 0.416 -9.004 1.00 67.50 279 MET A N 1
ATOM 2110 C CA . MET A 1 279 ? 19.360 1.772 -9.485 1.00 67.50 279 MET A CA 1
ATOM 2111 C C . MET A 1 279 ? 18.961 2.743 -8.367 1.00 67.50 279 MET A C 1
ATOM 2113 O O . MET A 1 279 ? 18.053 2.472 -7.578 1.00 67.50 279 MET A O 1
ATOM 2117 N N . GLY A 1 280 ? 19.604 3.909 -8.336 1.00 76.25 280 GLY A N 1
ATOM 2118 C CA . GLY A 1 280 ? 19.081 5.057 -7.612 1.00 76.25 280 GLY A CA 1
ATOM 2119 C C . GLY A 1 280 ? 17.717 5.450 -8.180 1.00 76.25 280 GLY A C 1
ATOM 2120 O O . GLY A 1 280 ? 17.502 5.415 -9.390 1.00 76.25 280 GLY A O 1
ATOM 2121 N N . LYS A 1 281 ? 16.781 5.812 -7.304 1.00 84.12 281 LYS A N 1
ATOM 2122 C CA . LYS A 1 281 ? 15.451 6.317 -7.673 1.00 84.12 281 LYS A CA 1
ATOM 2123 C C . LYS A 1 281 ? 15.463 7.830 -7.901 1.00 84.12 281 LYS A C 1
ATOM 2125 O O . LYS A 1 281 ? 14.612 8.337 -8.627 1.00 84.12 281 LYS A O 1
ATOM 2130 N N . ALA A 1 282 ? 16.439 8.540 -7.335 1.00 86.69 282 ALA A N 1
ATOM 2131 C CA . ALA A 1 282 ? 16.615 9.973 -7.530 1.00 86.69 282 ALA A CA 1
ATOM 2132 C C . ALA A 1 282 ? 18.080 10.411 -7.385 1.00 86.69 282 ALA A C 1
ATOM 2134 O O . ALA A 1 282 ? 18.896 9.733 -6.749 1.00 86.69 282 ALA A O 1
ATOM 2135 N N . TRP A 1 283 ? 18.405 11.558 -7.979 1.00 87.69 283 TRP A N 1
ATOM 2136 C CA . TRP A 1 283 ? 19.756 12.099 -8.068 1.00 87.69 283 TRP A CA 1
ATOM 2137 C C . TRP A 1 283 ? 19.788 13.628 -7.918 1.00 87.69 283 TRP A C 1
ATOM 2139 O O . TRP A 1 283 ? 18.886 14.336 -8.359 1.00 87.69 283 TRP A O 1
ATOM 2149 N N . GLY A 1 284 ? 20.875 14.140 -7.342 1.00 86.06 284 GLY A N 1
ATOM 2150 C CA . GLY A 1 284 ? 21.117 15.567 -7.138 1.00 86.06 284 GLY A CA 1
ATOM 2151 C C . GLY A 1 284 ? 20.571 16.085 -5.809 1.00 86.06 284 GLY A C 1
ATOM 2152 O O . GLY A 1 284 ? 19.805 15.414 -5.122 1.00 86.06 284 GLY A O 1
ATOM 2153 N N . ASP A 1 285 ? 20.995 17.289 -5.427 1.00 82.06 285 ASP A N 1
ATOM 2154 C CA . ASP A 1 285 ? 20.571 17.905 -4.162 1.00 82.06 285 ASP A CA 1
ATOM 2155 C C . ASP A 1 285 ? 19.108 18.398 -4.217 1.00 82.06 285 ASP A C 1
ATOM 2157 O O . ASP A 1 285 ? 18.458 18.501 -3.182 1.00 82.06 285 ASP A O 1
ATOM 2161 N N . GLU A 1 286 ? 18.565 18.593 -5.425 1.00 82.75 286 GLU A N 1
ATOM 2162 C CA . GLU A 1 286 ? 17.149 18.901 -5.697 1.00 82.75 286 GLU A CA 1
ATOM 2163 C C . GLU A 1 286 ? 16.257 17.652 -5.817 1.00 82.75 286 GLU A C 1
ATOM 2165 O O . GLU A 1 286 ? 15.087 17.764 -6.167 1.00 82.75 286 GLU A O 1
ATOM 2170 N N . CYS A 1 287 ? 16.782 16.453 -5.535 1.00 84.25 287 CYS A N 1
ATOM 2171 C CA . CYS A 1 287 ? 16.012 15.206 -5.575 1.00 84.25 287 CYS A CA 1
ATOM 2172 C C . CYS A 1 287 ? 15.315 14.938 -6.929 1.00 84.25 287 CYS A C 1
ATOM 2174 O O . CYS A 1 287 ? 14.139 14.584 -7.001 1.00 84.25 287 CYS A O 1
ATOM 2176 N N . LEU A 1 288 ? 16.043 15.080 -8.038 1.00 83.44 288 LEU A N 1
ATOM 2177 C CA . LEU A 1 288 ? 15.477 14.821 -9.361 1.00 83.44 288 LEU A CA 1
ATOM 2178 C C . LEU A 1 288 ? 15.257 13.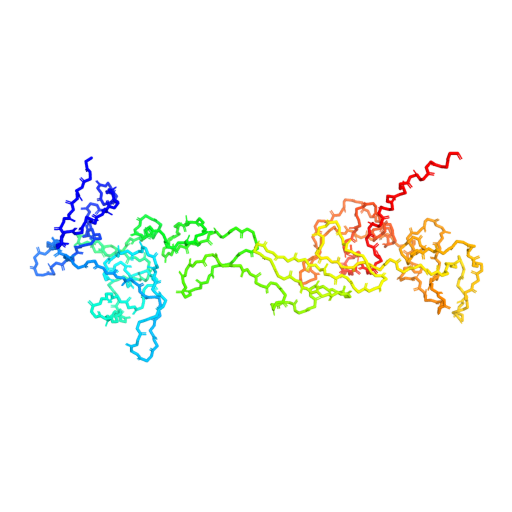318 -9.546 1.00 83.44 288 LEU A C 1
ATOM 2180 O O . LEU A 1 288 ? 16.205 12.532 -9.466 1.00 83.44 288 LEU A O 1
ATOM 2184 N N . GLN A 1 289 ? 14.019 12.914 -9.832 1.00 83.19 289 GLN A N 1
ATOM 2185 C CA . GLN A 1 289 ? 13.687 11.518 -10.105 1.00 83.19 289 GLN A CA 1
ATOM 2186 C C . GLN A 1 289 ? 14.516 10.985 -11.283 1.00 83.19 289 GLN A C 1
ATOM 2188 O O . GLN A 1 289 ? 14.676 11.640 -12.321 1.00 83.19 289 GLN A O 1
ATOM 2193 N N . CYS A 1 290 ? 15.061 9.780 -11.118 1.00 79.81 290 CYS A N 1
ATOM 2194 C CA . CYS A 1 290 ? 15.767 9.111 -12.198 1.00 79.81 290 CYS A CA 1
ATOM 2195 C C . CYS A 1 290 ? 14.786 8.818 -13.345 1.00 79.81 290 CYS A C 1
ATOM 2197 O O . CYS A 1 290 ? 13.683 8.322 -13.098 1.00 79.81 290 CYS A O 1
ATOM 2199 N N . PRO A 1 291 ? 15.162 9.109 -14.602 1.00 73.88 291 PRO A N 1
ATOM 2200 C CA . PRO A 1 291 ? 14.319 8.780 -15.739 1.00 73.88 291 PRO A CA 1
ATOM 2201 C C . PRO A 1 291 ? 14.085 7.266 -15.784 1.00 73.88 291 PRO A C 1
ATOM 2203 O O . PRO A 1 291 ? 14.999 6.484 -15.524 1.00 73.88 291 PRO A O 1
ATOM 2206 N N . MET A 1 292 ? 12.869 6.859 -16.148 1.00 64.62 292 MET A N 1
ATOM 2207 C CA . MET A 1 292 ? 12.511 5.456 -16.361 1.00 64.62 292 MET A CA 1
ATOM 2208 C C . MET A 1 292 ? 13.302 4.903 -17.555 1.00 64.62 292 MET A C 1
ATOM 2210 O O . MET A 1 292 ? 12.893 5.007 -18.712 1.00 64.62 292 MET A O 1
ATOM 2214 N N . ILE A 1 293 ? 14.471 4.341 -17.271 1.00 65.00 293 ILE A N 1
ATOM 2215 C CA . ILE A 1 293 ? 15.300 3.597 -18.210 1.00 65.00 293 ILE A CA 1
ATOM 2216 C C . ILE A 1 293 ? 15.162 2.144 -17.751 1.00 65.00 293 ILE A C 1
ATOM 2218 O O . ILE A 1 293 ? 15.755 1.798 -16.740 1.00 65.00 293 ILE A O 1
ATOM 2222 N N . GLY A 1 294 ? 14.293 1.361 -18.407 1.00 57.72 294 GLY A N 1
ATOM 2223 C CA . GLY A 1 294 ? 13.719 0.091 -17.912 1.00 57.72 294 GLY A CA 1
ATOM 2224 C C . GLY A 1 294 ? 14.596 -0.761 -16.975 1.00 57.72 294 GLY A C 1
ATOM 2225 O O . GLY A 1 294 ? 15.802 -0.872 -17.159 1.00 57.72 294 GLY A O 1
ATOM 2226 N N . GLU A 1 295 ? 14.003 -1.376 -15.948 1.00 53.53 295 GLU A N 1
ATOM 2227 C CA . GLU A 1 295 ? 14.734 -2.214 -14.980 1.00 53.53 295 GLU A CA 1
ATOM 2228 C C . GLU A 1 295 ? 15.235 -3.545 -15.592 1.00 53.53 295 GLU A C 1
ATOM 2230 O O . GLU A 1 295 ? 15.097 -3.789 -16.785 1.00 53.53 295 GLU A O 1
ATOM 2235 N N . ASP A 1 296 ? 15.995 -4.344 -14.835 1.00 45.28 296 ASP A N 1
ATOM 2236 C CA . ASP A 1 296 ? 16.769 -5.493 -15.343 1.00 45.28 296 ASP A CA 1
ATOM 2237 C C . ASP A 1 296 ? 15.929 -6.530 -16.102 1.00 45.28 296 ASP A C 1
ATOM 2239 O O . ASP A 1 296 ? 15.256 -7.370 -15.509 1.00 45.28 296 ASP A O 1
ATOM 2243 N N . ILE A 1 297 ? 16.096 -6.571 -17.426 1.00 43.44 297 ILE A N 1
ATOM 2244 C CA . ILE A 1 297 ? 15.827 -7.775 -18.207 1.00 43.44 297 ILE A CA 1
ATOM 2245 C C . ILE A 1 297 ? 17.040 -8.688 -18.023 1.00 43.44 297 ILE A C 1
ATOM 2247 O O . ILE A 1 297 ? 17.975 -8.680 -18.824 1.00 43.44 297 ILE A O 1
ATOM 2251 N N . LYS A 1 298 ? 17.066 -9.491 -16.953 1.00 37.06 298 LYS A N 1
ATOM 2252 C CA . LYS A 1 298 ? 17.908 -10.694 -16.974 1.00 37.06 298 LYS A CA 1
ATOM 2253 C C . LYS A 1 298 ? 17.318 -11.608 -18.041 1.00 37.06 298 LYS A C 1
ATOM 2255 O O . LYS A 1 298 ? 16.406 -12.380 -17.762 1.00 37.06 298 LYS A O 1
ATOM 2260 N N . PHE A 1 299 ? 17.804 -11.492 -19.273 1.00 37.00 299 PHE A N 1
ATOM 2261 C CA . PHE A 1 299 ? 17.552 -12.498 -20.289 1.00 37.00 299 PHE A CA 1
ATOM 2262 C C . PHE A 1 299 ? 18.059 -13.830 -19.733 1.00 37.00 299 PHE A C 1
ATOM 2264 O O . PHE A 1 299 ? 19.264 -14.057 -19.624 1.00 37.00 299 PHE A O 1
ATOM 2271 N N . TYR A 1 300 ? 17.131 -14.713 -19.367 1.00 32.44 300 TYR A N 1
ATOM 2272 C CA . TYR A 1 300 ? 17.401 -16.139 -19.339 1.00 32.44 300 TYR A CA 1
ATOM 2273 C C . TYR A 1 300 ? 17.657 -16.536 -20.790 1.00 32.44 300 TYR A C 1
ATOM 2275 O O . TYR A 1 300 ? 16.742 -16.922 -21.513 1.00 32.44 300 TYR A O 1
ATOM 2283 N N . VAL A 1 301 ? 18.905 -16.404 -21.237 1.00 32.41 301 VAL A N 1
ATOM 2284 C CA . VAL A 1 301 ? 19.379 -17.186 -22.371 1.00 32.41 301 VAL A CA 1
ATOM 2285 C C . VAL A 1 301 ? 19.375 -18.623 -21.864 1.00 32.41 301 VAL A C 1
ATOM 2287 O O . VAL A 1 301 ? 20.347 -19.102 -21.283 1.00 32.41 301 VAL A O 1
ATOM 2290 N N . THR A 1 302 ? 18.237 -19.302 -22.000 1.00 32.31 302 THR A N 1
ATOM 2291 C CA . THR A 1 302 ? 18.258 -20.755 -22.076 1.00 32.31 302 THR A CA 1
ATOM 2292 C C . THR A 1 302 ? 19.117 -21.048 -23.292 1.00 32.31 302 THR A C 1
ATOM 2294 O O . THR A 1 302 ? 18.754 -20.736 -24.423 1.00 32.31 302 THR A O 1
ATOM 2297 N N . GLN A 1 303 ? 20.336 -21.522 -23.037 1.00 33.66 303 GLN A N 1
ATOM 2298 C CA . GLN A 1 303 ? 21.180 -22.057 -24.084 1.00 33.66 303 GLN A CA 1
ATOM 2299 C C . GLN A 1 303 ? 20.381 -23.168 -24.754 1.00 33.66 303 GLN A C 1
ATOM 2301 O O . GLN A 1 303 ? 20.186 -24.238 -24.176 1.00 33.66 303 GLN A O 1
ATOM 2306 N N . VAL A 1 304 ? 19.888 -22.899 -25.959 1.00 36.44 304 VAL A N 1
ATOM 2307 C CA . VAL A 1 304 ? 19.540 -23.959 -26.891 1.00 36.44 304 VAL A CA 1
ATOM 2308 C C . VAL A 1 304 ? 20.873 -24.633 -27.192 1.00 36.44 304 VAL A C 1
ATOM 2310 O O . VAL A 1 304 ? 21.705 -24.093 -27.915 1.00 36.44 304 VAL A O 1
ATOM 2313 N N . LYS A 1 305 ? 21.129 -25.760 -26.523 1.00 34.66 305 LYS A N 1
ATOM 2314 C CA . LYS A 1 305 ? 22.133 -26.717 -26.976 1.00 34.66 305 LYS A CA 1
ATOM 2315 C C . LYS A 1 305 ? 21.654 -27.199 -28.341 1.00 34.66 305 LYS A C 1
ATOM 2317 O O . LYS A 1 305 ? 20.698 -27.968 -28.405 1.00 34.66 305 LYS A O 1
ATOM 2322 N N . GLU A 1 306 ? 22.272 -26.702 -29.404 1.00 40.31 306 GLU A N 1
ATOM 2323 C CA . GLU A 1 306 ? 22.233 -27.383 -30.694 1.00 40.31 306 GLU A CA 1
ATOM 2324 C C . GLU A 1 306 ? 22.910 -28.748 -30.521 1.00 40.31 306 GLU A C 1
ATOM 2326 O O . GLU A 1 306 ? 23.975 -28.852 -29.899 1.00 40.31 306 GLU A O 1
ATOM 2331 N N . GLY A 1 307 ? 22.204 -29.786 -30.967 1.00 37.62 307 GLY A N 1
ATOM 2332 C CA . GLY A 1 307 ? 22.728 -31.139 -31.131 1.00 37.62 307 GLY A CA 1
ATOM 2333 C C . GLY A 1 307 ? 23.435 -31.308 -32.465 1.00 37.62 307 GLY A C 1
ATOM 2334 O O . GLY A 1 307 ? 23.237 -30.449 -33.353 1.00 37.62 307 GLY A O 1
#

Solvent-accessible surface area (backbone atoms only — not comparable to full-atom values): 17386 Å² total; per-residue (Å²): 137,68,74,79,49,73,61,95,88,44,80,49,82,58,81,73,67,76,51,78,80,79,43,80,64,43,56,47,94,35,34,44,71,40,83,93,71,77,41,65,40,78,38,89,60,62,25,47,29,10,42,32,72,57,94,93,36,75,35,41,60,38,74,93,36,71,42,20,59,68,60,26,45,27,56,73,21,42,20,29,38,85,75,72,37,74,41,74,94,73,67,97,37,61,67,16,29,45,57,29,78,83,79,65,47,66,40,66,46,51,51,54,71,72,38,57,64,54,28,37,77,36,47,60,41,64,42,95,47,42,70,46,60,50,39,53,76,42,34,38,68,37,84,54,57,36,27,39,38,65,42,56,55,51,75,78,36,79,66,62,20,50,69,35,47,62,44,70,47,93,46,32,60,37,29,50,42,38,93,54,32,41,54,43,98,80,22,56,33,40,27,63,59,44,68,20,45,25,12,61,36,61,48,100,84,66,47,71,36,68,70,48,94,60,68,32,29,58,27,63,22,47,57,31,87,97,36,24,39,20,32,34,90,81,45,42,69,35,97,62,77,89,43,68,80,52,69,27,48,24,13,60,35,62,47,98,84,62,47,69,36,67,70,51,97,58,71,33,23,55,53,58,27,45,53,34,102,74,43,20,40,20,34,37,93,83,40,42,66,42,75,94,56,37,72,89,79,77,74,78,74,72,76,77,77,80,129

Radius of gyration: 31.09 Å; Cα contacts (8 Å, |Δi|>4): 637; chains: 1; bounding box: 66×50×80 Å

Sequence (307 aa):
MGFDLEINGVMINFPPNVCRSRYRDYCCPGWTLKQATGLCIIHYRTGPCYTKVVNDMCQGQLEGVVCTKQLCCATVGRAWGHPCEHCPAQLDCDEGHLKNIHSGQCVDIDECEAVPGLCRGGRCINTPGSFTCECARGKSRNPDTNACEDRNECREEPNICANGKCVNTDGGFYCICNPGFIPTQDRMSCIDARQGSCYTSLTSDNQCKNKLPIRLSRKDCCCGKNMGKAWGDECLQCPMIGEDARQGSCYTSLTSDNQCKNKLPIRLSRKDCCCGKNMGKAWGDECLQCPMIGEDIKFYVTQVKEG

Foldseek 3Di:
DFDFDDDPNDTDGDDPDPCDPDPVQDQAFQWDQPPVPLDTDGNVDWWWFFLDADPNDGAQTQPPWTTDLLLSLLARGQWTHVVTGGRDPDDLDHRQWDQRSVPRDTFGDQCCSRTPSLAAQFDWAGDRRYIDTHHAAQWDQDSRNSYTFGDFCCVVPVCQAPQFHWDGDRRGIATDHDPQWDADPVRRYTAGNHWWWFALDADPVLDGDDTDPGTGALLCALLPDSGGQFIHPVGHGRPQPPQQPDWWWFALDADPVLDGDHTDPDTGGLSCQQNPPRHGQAIHPVGHGRPRRGDDPPPPPPPPPDD

Secondary structure (DSSP, 8-state):
----EEETTEEE-PPS-STTTS-TTS--TTEEEETTTTEEEE----EEEEEEEETTEEEEEEEEEEE-HHHHHHTT-SEETTTTEEPPSS-SS-TTEEE-TTT--EEE--HHHHSTTSSTTEEEEEETTEEEEEEPTTEEE-TTT--EEE--HHHH-TTSSTTEEEEEETTEEEEEEPTTEEE-TTSSSEEE--EEEEEEEE-TT--EEEEEEEEEEHHHHHTSTT--SEETTTTEEPTTTT-TT-EE-EEEEE-TT--EEEE-SS-EEHHHHHHSTT--SEETTTTEEPP----------------

InterPro domains:
  IPR000152 EGF-type aspartate/asparagine hydroxylation site [PS00010] (124-135)
  IPR000152 EGF-type aspartate/asparagine hydroxylation site [PS00010] (166-177)
  IPR000742 EGF-like domain [PS50026] (108-149)
  IPR000742 EGF-like domain [PS50026] (150-187)
  IPR000742 EGF-like domain [SM00181] (111-149)
  IPR000742 EGF-like domain [SM00181] (153-191)
  IPR001881 EGF-like calcium-binding domain [SM00179] (108-149)
  IPR001881 EGF-like calcium-binding domain [SM00179] (150-191)
  IPR017878 TB domain [PF00683] (57-90)
  IPR017878 TB domain [PF00683] (206-250)
  IPR017878 TB domain [PF00683] (258-295)
  IPR017878 TB domain [PS51364] (47-90)
  IPR017878 TB domain [PS51364] (196-250)
  IPR017878 TB domain [PS51364] (248-292)
  IPR018097 EGF-like calcium-binding, conserved site [PS01187] (150-175)
  IPR036773 TGF-beta binding (TB) domain superfamily [G3DSA:3.90.290.10] (46-107)
  IPR036773 TGF-beta binding (TB) domain superfamily [G3DSA:3.90.290.10] (192-243)
  IPR036773 TGF-beta binding (TB) domain superfamily [G3DSA:3.90.290.10] (244-301)
  IPR036773 TGF-beta binding (TB) domain superfamily [SSF57581] (42-126)
  IPR036773 TGF-beta binding (TB) domain superfamily [SSF57581] (189-245)

Nearest PDB structures (foldseek):
  5ms9-assembly1_A  TM=8.325E-01  e=1.341E-10  Homo sapiens
  1uzj-assembly3_C  TM=6.182E-01  e=3.074E-10  Homo sapiens
  1uzq-assembly1_A  TM=6.551E-01  e=1.448E-08  Homo sapiens
  2w86-assembly1_A  TM=4.284E-01  e=3.931E-09  Homo sapiens
  8cn9-assembly1_D  TM=4.251E-01  e=1.069E-02  Homo sapiens

pLDDT: mean 74.75, std 18.06, range [28.42, 94.88]